Protein AF-A0A835QY78-F1 (afdb_monomer)

Structure (mmCIF, N/CA/C/O backbone):
data_AF-A0A835QY78-F1
#
_entry.id   AF-A0A835QY78-F1
#
loop_
_atom_site.group_PDB
_atom_site.id
_atom_site.type_symbol
_atom_site.label_atom_id
_atom_site.label_alt_id
_atom_site.label_comp_id
_atom_site.label_asym_id
_atom_site.label_entity_id
_atom_site.label_seq_id
_atom_site.pdbx_PDB_ins_code
_atom_site.Cartn_x
_atom_site.Cartn_y
_atom_si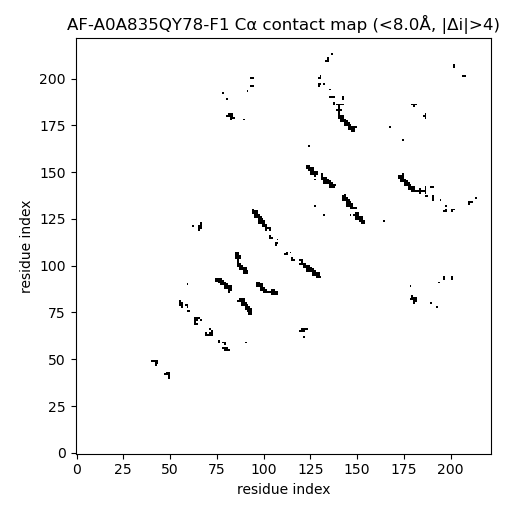te.Cartn_z
_atom_site.occupancy
_atom_site.B_iso_or_equiv
_atom_site.auth_seq_id
_atom_site.auth_comp_id
_atom_site.auth_asym_id
_atom_site.auth_atom_id
_atom_site.pdbx_PDB_model_num
ATOM 1 N N . MET A 1 1 ? 62.561 63.384 -61.183 1.00 40.06 1 MET A N 1
ATOM 2 C CA . MET A 1 1 ? 61.545 62.734 -62.039 1.00 40.06 1 MET A CA 1
ATOM 3 C C . MET A 1 1 ? 61.265 61.372 -61.419 1.00 40.06 1 MET A C 1
ATOM 5 O O . MET A 1 1 ? 62.195 60.592 -61.367 1.00 40.06 1 MET A O 1
ATOM 9 N N . GLY A 1 2 ? 60.134 61.009 -60.834 1.00 42.47 2 GLY A N 1
ATOM 10 C CA . GLY A 1 2 ? 58.847 61.635 -60.574 1.00 42.47 2 GLY A CA 1
ATOM 11 C C . GLY A 1 2 ? 58.080 60.682 -59.634 1.00 42.47 2 GLY A C 1
ATOM 12 O O . GLY A 1 2 ? 58.347 59.488 -59.599 1.00 42.47 2 GLY A O 1
ATOM 13 N N . THR A 1 3 ? 57.207 61.280 -58.835 1.00 53.25 3 THR A N 1
ATOM 14 C CA . THR A 1 3 ? 56.173 60.766 -57.917 1.00 53.25 3 THR A CA 1
ATOM 15 C C . THR A 1 3 ? 55.445 59.455 -58.259 1.00 53.25 3 THR A C 1
ATOM 17 O O . THR A 1 3 ? 55.288 59.144 -59.434 1.00 53.25 3 THR A O 1
ATOM 20 N N . ILE A 1 4 ? 54.836 58.870 -57.206 1.00 47.88 4 ILE A N 1
ATOM 21 C CA . ILE A 1 4 ? 53.619 58.011 -57.099 1.00 47.88 4 ILE A CA 1
ATOM 22 C C . ILE A 1 4 ? 53.965 56.743 -56.295 1.00 47.88 4 ILE A C 1
ATOM 24 O O . ILE A 1 4 ? 54.897 56.035 -56.637 1.00 47.88 4 ILE A O 1
ATOM 28 N N . GLY A 1 5 ? 53.306 56.368 -55.202 1.00 48.56 5 GLY A N 1
ATOM 29 C CA . GLY A 1 5 ? 52.061 56.832 -54.605 1.00 48.56 5 GLY A CA 1
ATOM 30 C C . GLY A 1 5 ? 51.301 55.618 -54.058 1.00 48.56 5 GLY A C 1
ATOM 31 O O . GLY A 1 5 ? 51.074 54.672 -54.794 1.00 48.56 5 GLY A O 1
ATOM 32 N N . LEU A 1 6 ? 50.899 55.717 -52.787 1.00 45.72 6 LEU A N 1
ATOM 33 C CA . LEU A 1 6 ? 49.706 55.119 -52.169 1.00 45.72 6 LEU A CA 1
ATOM 34 C C . LEU A 1 6 ? 49.541 53.578 -52.055 1.00 45.72 6 LEU A C 1
ATOM 36 O O . LEU A 1 6 ? 49.441 52.872 -53.043 1.00 45.72 6 LEU A O 1
ATOM 40 N N . VAL A 1 7 ? 49.312 53.151 -50.796 1.00 55.12 7 VAL A N 1
ATOM 41 C CA . VAL A 1 7 ? 48.097 52.441 -50.302 1.00 55.12 7 VAL A CA 1
ATOM 42 C C . VAL A 1 7 ? 47.835 51.042 -50.902 1.00 55.12 7 VAL A C 1
ATOM 44 O O . VAL A 1 7 ? 47.727 50.863 -52.099 1.00 55.12 7 VAL A O 1
ATOM 47 N N . ALA A 1 8 ? 47.682 49.970 -50.120 1.00 45.66 8 ALA A N 1
ATOM 48 C CA . ALA A 1 8 ? 46.686 49.852 -49.064 1.00 45.66 8 ALA A CA 1
ATOM 49 C C . ALA A 1 8 ? 46.981 48.698 -48.084 1.00 45.66 8 ALA A C 1
ATOM 51 O O . ALA A 1 8 ? 47.402 47.611 -48.469 1.00 45.66 8 ALA A O 1
ATOM 52 N N . ARG A 1 9 ? 46.623 48.908 -46.814 1.00 52.53 9 ARG A N 1
ATOM 53 C CA . ARG A 1 9 ? 46.029 47.860 -45.967 1.00 52.53 9 ARG A CA 1
ATOM 54 C C . ARG A 1 9 ? 44.635 47.536 -46.555 1.00 52.53 9 ARG A C 1
ATOM 56 O O . ARG A 1 9 ? 43.988 48.475 -47.013 1.00 52.53 9 ARG A O 1
ATOM 63 N N . PRO A 1 10 ? 44.128 46.288 -46.500 1.00 52.38 10 PRO A N 1
ATOM 64 C CA . PRO A 1 10 ? 43.696 45.801 -45.197 1.00 52.38 10 PRO A CA 1
ATOM 65 C C . PRO A 1 10 ? 43.924 44.317 -44.902 1.00 52.38 10 PRO A C 1
ATOM 67 O O . PRO A 1 10 ? 43.695 43.406 -45.691 1.00 52.38 10 PRO A O 1
ATOM 70 N N . VAL A 1 11 ? 44.270 44.122 -43.633 1.00 55.62 11 VAL A N 1
ATOM 71 C CA . VAL A 1 11 ? 43.977 42.954 -42.809 1.00 55.62 11 VAL A CA 1
ATOM 72 C C . VAL A 1 11 ? 42.457 42.734 -42.823 1.00 55.62 11 VAL A C 1
ATOM 74 O O . VAL A 1 11 ? 41.744 43.278 -41.989 1.00 55.62 11 VAL A O 1
ATOM 77 N N . ALA A 1 12 ? 41.949 41.999 -43.811 1.00 52.50 12 ALA A N 1
ATOM 78 C CA . ALA A 1 12 ? 40.527 41.640 -43.905 1.00 52.50 12 ALA A CA 1
ATOM 79 C C . ALA A 1 12 ? 40.286 40.124 -44.041 1.00 52.50 12 ALA A C 1
ATOM 81 O O . ALA A 1 12 ? 39.147 39.684 -44.072 1.00 52.50 12 ALA A O 1
ATOM 82 N N . SER A 1 13 ? 41.341 39.301 -44.055 1.00 53.25 13 SER A N 1
ATOM 83 C CA . SER A 1 13 ? 41.203 37.855 -44.304 1.00 53.25 13 SER A CA 1
ATOM 84 C C . SER A 1 13 ? 40.813 37.030 -43.059 1.00 53.25 13 SER A C 1
ATOM 86 O O . SER A 1 13 ? 40.174 35.988 -43.173 1.00 53.25 13 SER A O 1
ATOM 88 N N . LEU A 1 14 ? 41.112 37.501 -41.839 1.00 52.19 14 LEU A N 1
ATOM 89 C CA . LEU A 1 14 ? 40.813 36.741 -40.608 1.00 52.19 14 LEU A CA 1
ATOM 90 C C . LEU A 1 14 ? 39.395 36.961 -40.054 1.00 52.19 14 LEU A C 1
ATOM 92 O O . LEU A 1 14 ? 38.853 36.089 -39.375 1.00 52.19 14 LEU A O 1
ATOM 96 N N . LEU A 1 15 ? 38.776 38.105 -40.351 1.00 53.81 15 LEU A N 1
ATOM 97 C CA . LEU A 1 15 ? 37.436 38.437 -39.853 1.00 53.81 15 LEU A CA 1
ATOM 98 C C . LEU A 1 15 ? 36.338 37.787 -40.715 1.00 53.81 15 LEU A C 1
ATOM 100 O O . LEU A 1 15 ? 35.300 37.371 -40.210 1.00 53.81 15 LEU A O 1
ATOM 104 N N . GLU A 1 16 ? 36.601 37.597 -42.008 1.00 55.69 16 GLU A N 1
ATOM 105 C CA . 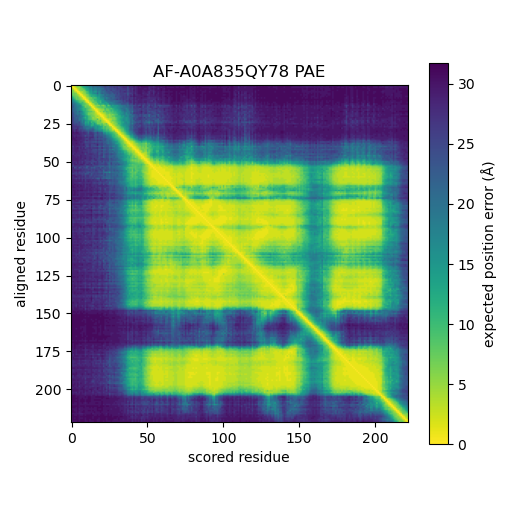GLU A 1 16 ? 35.673 36.918 -42.916 1.00 55.69 16 GLU A CA 1
ATOM 106 C C . GLU A 1 16 ? 35.711 35.385 -42.762 1.00 55.69 16 GLU A C 1
ATOM 108 O O . GLU A 1 16 ? 34.671 34.721 -42.818 1.00 55.69 16 GLU A O 1
ATOM 113 N N . GLY A 1 17 ? 36.890 34.811 -42.481 1.00 57.28 17 GLY A N 1
ATOM 114 C CA . GLY A 1 17 ? 37.036 33.380 -42.187 1.00 57.28 17 GLY A CA 1
ATOM 115 C C . GLY A 1 17 ? 36.332 32.955 -40.892 1.00 57.28 17 GLY A C 1
ATOM 116 O O . GLY A 1 17 ? 35.704 31.896 -40.841 1.00 57.28 17 GLY A O 1
ATOM 117 N N . THR A 1 18 ? 36.357 33.810 -39.866 1.00 57.25 18 THR A N 1
ATOM 118 C CA . THR A 1 18 ? 35.654 33.578 -38.593 1.00 57.25 18 THR A CA 1
ATOM 119 C C . THR A 1 18 ? 34.141 33.760 -38.725 1.00 57.25 18 THR A C 1
ATOM 121 O O . THR A 1 18 ? 33.389 32.967 -38.157 1.00 57.25 18 THR A O 1
ATOM 124 N N . ALA A 1 19 ? 33.675 34.706 -39.549 1.00 56.88 19 ALA A N 1
ATOM 125 C CA . ALA A 1 19 ? 32.254 34.860 -39.868 1.00 56.88 19 ALA A CA 1
ATOM 126 C C . ALA A 1 19 ? 31.680 33.637 -40.614 1.00 56.88 19 ALA A C 1
ATOM 128 O O . ALA A 1 19 ? 30.612 33.140 -40.254 1.00 56.88 19 ALA A O 1
ATOM 129 N N . LYS A 1 20 ? 32.402 33.083 -41.601 1.00 58.41 20 LYS A N 1
ATOM 130 C CA . LYS A 1 20 ? 31.974 31.864 -42.320 1.00 58.41 20 LYS A CA 1
ATOM 131 C C . LYS A 1 20 ? 31.968 30.614 -41.432 1.00 58.41 20 LYS A C 1
ATOM 133 O O . LYS A 1 20 ? 31.059 29.793 -41.554 1.00 58.41 20 LYS A O 1
ATOM 138 N N . ALA A 1 21 ? 32.919 30.486 -40.504 1.00 59.00 21 ALA A N 1
ATOM 139 C CA . ALA A 1 21 ? 32.927 29.402 -39.518 1.00 59.00 21 ALA A CA 1
ATOM 140 C C . ALA A 1 21 ? 31.761 29.516 -38.516 1.00 59.00 21 ALA A C 1
ATOM 142 O O . ALA A 1 21 ? 31.090 28.523 -38.231 1.00 59.00 21 ALA A O 1
ATOM 143 N N . ALA A 1 22 ? 31.459 30.730 -38.042 1.00 59.06 22 ALA A N 1
ATOM 144 C CA . ALA A 1 22 ? 30.332 30.981 -37.144 1.00 59.06 22 ALA A CA 1
ATOM 145 C C . ALA A 1 22 ? 28.972 30.685 -37.808 1.00 59.06 22 ALA A C 1
ATOM 147 O O . ALA A 1 22 ? 28.077 30.134 -37.165 1.00 59.06 22 ALA A O 1
ATOM 148 N N . GLN A 1 23 ? 28.821 30.983 -39.104 1.00 58.94 23 GLN A N 1
ATOM 149 C CA . GLN A 1 23 ? 27.602 30.666 -39.856 1.00 58.94 23 GLN A CA 1
ATOM 150 C C . GLN A 1 23 ? 27.429 29.153 -40.102 1.00 58.94 23 GLN A C 1
ATOM 152 O O . GLN A 1 23 ? 26.301 28.667 -40.092 1.00 58.94 23 GLN A O 1
ATOM 157 N N . SER A 1 24 ? 28.525 28.403 -40.285 1.00 57.09 24 SER A N 1
ATOM 158 C CA . SER A 1 24 ? 28.514 26.940 -40.487 1.00 57.09 24 SER A CA 1
ATOM 159 C C . SER A 1 24 ? 27.988 26.182 -39.261 1.00 57.09 24 SER A C 1
ATOM 161 O O . SER A 1 24 ? 27.128 25.310 -39.390 1.00 57.09 24 SER A O 1
ATOM 163 N N . ILE A 1 25 ? 28.401 26.595 -38.055 1.00 56.50 25 ILE A N 1
ATOM 164 C CA . ILE A 1 25 ? 27.887 26.049 -36.784 1.00 56.50 25 ILE A CA 1
ATOM 165 C C . ILE A 1 25 ? 26.373 26.280 -36.662 1.00 56.50 25 ILE A C 1
ATOM 167 O O . ILE A 1 25 ? 25.653 25.440 -36.129 1.00 56.50 25 ILE A O 1
ATOM 171 N N . ARG A 1 26 ? 25.877 27.407 -37.186 1.00 57.94 26 ARG A N 1
ATOM 172 C CA . ARG A 1 26 ? 24.466 27.802 -37.099 1.00 57.94 26 ARG A CA 1
ATOM 173 C C . ARG A 1 26 ? 23.562 27.137 -38.147 1.00 57.94 26 ARG A C 1
ATOM 175 O O . ARG A 1 26 ? 22.358 27.089 -37.925 1.00 57.94 26 ARG A O 1
ATOM 182 N N . ASN A 1 27 ? 24.127 26.634 -39.249 1.00 54.34 27 ASN A N 1
ATOM 183 C CA . ASN A 1 27 ? 23.397 26.011 -40.366 1.00 54.34 27 ASN A CA 1
ATOM 184 C C . ASN A 1 27 ? 23.576 24.484 -40.473 1.00 54.34 27 ASN A C 1
ATOM 186 O O . ASN A 1 27 ? 22.968 23.864 -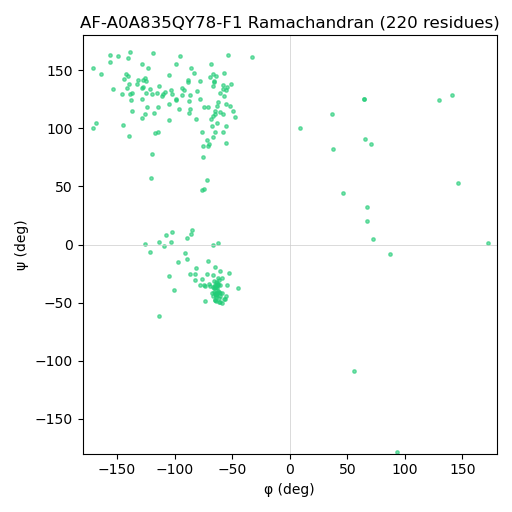41.345 1.00 54.34 27 ASN A O 1
ATOM 190 N N . SER A 1 28 ? 24.370 23.862 -39.596 1.00 54.31 28 SER A N 1
ATOM 191 C CA . SER A 1 28 ? 24.365 22.408 -39.421 1.00 54.31 28 SER A CA 1
ATOM 192 C C . SER A 1 28 ? 23.005 21.977 -38.869 1.00 54.31 28 SER A C 1
ATOM 194 O O . SER A 1 28 ? 22.627 22.311 -37.750 1.00 54.31 28 SER A O 1
ATOM 196 N N . SER A 1 29 ? 22.275 21.259 -39.710 1.00 57.41 29 SER A N 1
ATOM 197 C CA . SER A 1 29 ? 20.870 20.896 -39.598 1.00 57.41 29 SER A CA 1
ATOM 198 C C . SER A 1 29 ? 20.442 20.210 -38.288 1.00 57.41 29 SER A C 1
ATOM 200 O O . SER A 1 29 ? 21.267 19.647 -37.567 1.00 57.41 29 SER A O 1
ATOM 202 N N . PRO A 1 30 ? 19.123 20.183 -38.027 1.00 55.91 30 PRO A N 1
ATOM 203 C CA . PRO A 1 30 ? 18.546 20.151 -36.698 1.00 55.91 30 PRO A CA 1
ATOM 204 C C . PRO A 1 30 ? 17.754 18.862 -36.474 1.00 55.91 30 PRO A C 1
ATOM 206 O O . PRO A 1 30 ? 16.591 18.801 -36.832 1.00 55.91 30 PRO A O 1
ATOM 209 N N . HIS A 1 31 ? 18.332 17.837 -35.862 1.00 53.75 31 HIS A N 1
ATOM 210 C CA . HIS A 1 31 ? 17.566 16.716 -35.306 1.00 53.75 31 HIS A CA 1
ATOM 211 C C . HIS A 1 31 ? 18.496 15.892 -34.430 1.00 53.75 31 HIS A C 1
ATOM 213 O O . HIS A 1 31 ? 19.340 15.193 -34.969 1.00 53.75 31 HIS A O 1
ATOM 219 N N . LEU A 1 32 ? 18.353 16.017 -33.104 1.00 51.00 32 LEU A N 1
ATOM 220 C CA . LEU A 1 32 ? 18.623 14.971 -32.095 1.00 51.00 32 LEU A CA 1
ATOM 221 C C . LEU A 1 32 ? 18.548 15.484 -30.649 1.00 51.00 32 LEU A C 1
ATOM 223 O O . LEU A 1 32 ? 18.680 14.695 -29.726 1.00 51.00 32 LEU A O 1
ATOM 227 N N . SER A 1 33 ? 18.243 16.762 -30.411 1.00 49.75 33 SER A N 1
ATOM 228 C CA . SER A 1 33 ? 17.957 17.248 -29.058 1.00 49.75 33 SER A CA 1
ATOM 229 C C . SER A 1 33 ? 16.554 17.838 -28.946 1.00 49.75 33 SER A C 1
ATOM 231 O O . SER A 1 33 ? 16.371 18.951 -28.465 1.00 49.75 33 SER A O 1
ATOM 233 N N . SER A 1 34 ? 15.525 17.048 -29.269 1.00 49.19 34 SER A N 1
ATOM 234 C CA . SER A 1 34 ? 14.272 17.163 -28.505 1.00 49.19 34 SER A CA 1
ATOM 235 C C . SER A 1 34 ? 14.469 16.515 -27.126 1.00 49.19 34 SER A C 1
ATOM 237 O O . SER A 1 34 ? 13.637 15.745 -26.651 1.00 49.19 34 SER A O 1
ATOM 239 N N . HIS A 1 35 ? 15.564 16.849 -26.443 1.00 55.62 35 HIS A N 1
ATOM 240 C CA . HIS A 1 35 ? 15.544 16.861 -24.999 1.00 55.62 35 HIS A CA 1
ATOM 241 C C . HIS A 1 35 ? 14.676 18.068 -24.671 1.00 55.62 35 HIS A C 1
ATOM 243 O O . HIS A 1 35 ? 15.171 19.184 -24.528 1.00 55.62 35 HIS A O 1
ATOM 249 N N . ARG A 1 36 ? 13.349 17.865 -24.654 1.00 57.66 36 ARG A N 1
ATOM 250 C CA . ARG A 1 36 ? 12.468 18.751 -23.896 1.00 57.66 36 ARG A CA 1
ATOM 251 C C . ARG A 1 36 ? 13.159 18.856 -22.552 1.00 57.66 36 ARG A C 1
ATOM 253 O O . ARG A 1 36 ? 13.296 17.830 -21.888 1.00 57.66 36 ARG A O 1
ATOM 260 N N . GLY A 1 37 ? 13.714 20.028 -22.244 1.00 55.19 37 GLY A N 1
ATOM 261 C CA . GLY A 1 37 ? 14.349 20.249 -20.959 1.00 55.19 37 GLY A CA 1
ATOM 262 C C . GLY A 1 37 ? 13.349 19.765 -19.930 1.00 55.19 37 GLY A C 1
ATOM 263 O O . GLY A 1 37 ? 12.218 20.256 -19.904 1.00 55.19 37 GLY A O 1
ATOM 264 N N . VAL A 1 38 ? 13.706 18.710 -19.200 1.00 59.09 38 VAL A N 1
ATOM 265 C CA . VAL A 1 38 ? 12.869 18.206 -18.122 1.00 59.09 38 VAL A CA 1
ATOM 266 C C . VAL A 1 38 ? 12.915 19.323 -17.099 1.00 59.09 38 VAL A C 1
ATOM 268 O O . VAL A 1 38 ? 13.874 19.453 -16.343 1.00 59.09 38 VAL A O 1
ATOM 271 N N . HIS A 1 39 ? 11.943 20.230 -17.181 1.00 60.16 39 HIS A N 1
ATOM 272 C CA . HIS A 1 39 ? 11.779 21.263 -16.186 1.00 60.16 39 HIS A CA 1
ATOM 273 C C . HIS A 1 39 ? 11.467 20.520 -14.903 1.00 60.16 39 HIS A C 1
ATOM 275 O O . HIS A 1 39 ? 10.368 19.992 -14.735 1.00 60.16 39 HIS A O 1
ATOM 281 N N . LEU A 1 40 ? 12.467 20.442 -14.027 1.00 62.19 40 LEU A N 1
ATOM 282 C CA . LEU A 1 40 ? 12.241 19.976 -12.678 1.00 62.19 40 LEU A CA 1
ATOM 283 C C . LEU A 1 40 ? 11.126 20.851 -12.094 1.00 62.19 40 LEU A C 1
ATOM 285 O O . LEU A 1 40 ? 11.134 22.073 -12.321 1.00 62.19 40 LEU A O 1
ATOM 289 N N . PRO A 1 41 ? 10.140 20.250 -11.408 1.00 61.22 41 PRO A N 1
ATOM 290 C CA . PRO A 1 41 ? 9.119 21.030 -10.731 1.00 61.22 41 PRO A CA 1
ATOM 291 C C . PRO A 1 41 ? 9.826 22.075 -9.863 1.00 61.22 41 PRO A C 1
ATOM 293 O O . PRO A 1 41 ? 10.879 21.800 -9.296 1.00 61.22 41 PRO A O 1
ATOM 296 N N . ARG A 1 42 ? 9.320 23.310 -9.841 1.00 66.00 42 ARG A N 1
ATOM 297 C CA . ARG A 1 42 ? 9.843 24.359 -8.956 1.00 66.00 42 ARG A CA 1
ATOM 298 C C . ARG A 1 42 ? 9.103 24.267 -7.621 1.00 66.00 42 ARG A C 1
ATOM 300 O O . ARG A 1 42 ? 7.898 24.016 -7.657 1.00 66.00 42 ARG A O 1
ATOM 307 N N . PRO A 1 43 ? 9.769 24.467 -6.467 1.00 66.19 43 PRO A N 1
ATOM 308 C CA . PRO A 1 43 ? 9.073 24.484 -5.185 1.00 66.19 43 PRO A CA 1
ATOM 309 C C . PRO A 1 43 ? 7.983 25.556 -5.216 1.00 66.19 43 PRO A C 1
ATOM 311 O O . PRO A 1 43 ? 8.258 26.697 -5.591 1.00 66.19 43 PRO A O 1
ATOM 314 N N . LEU A 1 44 ? 6.749 25.182 -4.869 1.00 63.31 44 LEU A N 1
ATOM 315 C CA . LEU A 1 44 ? 5.601 26.096 -4.901 1.00 63.31 44 LEU A CA 1
ATOM 316 C C . LEU A 1 44 ? 5.670 27.142 -3.776 1.00 63.31 44 LEU A C 1
ATOM 318 O O . LEU A 1 44 ? 5.133 28.235 -3.929 1.00 63.31 44 LEU A O 1
ATOM 322 N N . ALA A 1 45 ? 6.362 26.835 -2.673 1.00 69.12 45 ALA A N 1
ATOM 323 C CA . ALA A 1 45 ? 6.626 27.752 -1.568 1.00 69.12 45 ALA A CA 1
ATOM 324 C C . ALA A 1 45 ? 7.881 27.326 -0.786 1.00 69.12 45 ALA A C 1
ATOM 326 O O . ALA A 1 45 ? 8.320 26.182 -0.869 1.00 69.12 45 ALA A O 1
ATOM 327 N N . ARG A 1 46 ? 8.444 28.239 0.017 1.00 65.69 46 ARG A N 1
ATOM 328 C CA . ARG A 1 46 ? 9.602 27.956 0.891 1.00 65.69 46 ARG A CA 1
ATOM 329 C C . ARG A 1 46 ? 9.269 26.965 2.017 1.00 65.69 46 ARG A C 1
ATOM 331 O O . ARG A 1 46 ? 10.158 26.275 2.496 1.00 65.69 46 ARG A O 1
ATOM 338 N N . GLU A 1 47 ? 7.999 26.908 2.407 1.00 73.62 47 GLU A N 1
ATOM 339 C CA . GLU A 1 47 ? 7.467 26.043 3.471 1.00 73.62 47 GLU A CA 1
ATOM 340 C C . GLU A 1 47 ? 7.017 24.664 2.957 1.00 73.62 47 GLU A C 1
ATOM 342 O O . GLU A 1 47 ? 6.806 23.749 3.744 1.00 73.62 47 GLU A O 1
ATOM 347 N N . LEU A 1 48 ? 6.917 24.496 1.633 1.00 61.09 48 LEU A N 1
ATOM 348 C CA . LEU A 1 48 ? 6.603 23.236 0.957 1.00 61.09 48 LEU A CA 1
ATOM 349 C C . LEU A 1 48 ? 7.774 22.883 0.034 1.00 61.09 48 LEU A C 1
ATOM 351 O O . LEU A 1 48 ? 7.701 23.136 -1.178 1.00 61.09 48 LEU A O 1
ATOM 355 N N . PRO A 1 49 ? 8.888 22.360 0.589 1.00 67.25 49 PRO A N 1
ATOM 356 C CA . PRO A 1 49 ? 9.975 21.871 -0.242 1.00 67.25 49 PRO A CA 1
ATOM 357 C C . PRO A 1 49 ? 9.430 20.801 -1.188 1.00 67.25 49 PRO A C 1
ATOM 359 O O . PRO A 1 49 ? 8.506 20.063 -0.848 1.00 67.25 49 PRO A O 1
ATOM 362 N N . LEU A 1 50 ? 9.997 20.717 -2.391 1.00 66.75 50 LEU A N 1
ATOM 363 C CA . LEU A 1 50 ? 9.678 19.612 -3.288 1.00 66.75 50 LEU A CA 1
ATOM 364 C C . LEU A 1 50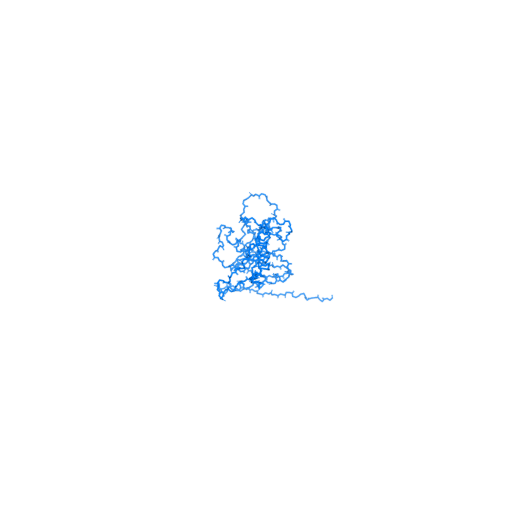 ? 10.076 18.316 -2.592 1.00 66.75 50 LEU A C 1
ATOM 366 O O . LEU A 1 50 ? 11.264 18.088 -2.357 1.00 66.75 50 LEU A O 1
ATOM 370 N N . SER A 1 51 ? 9.096 17.479 -2.263 1.00 65.81 51 SER A N 1
ATOM 371 C CA . SER A 1 51 ? 9.387 16.097 -1.924 1.00 65.81 51 SER A CA 1
ATOM 372 C C . SER A 1 51 ? 9.977 15.409 -3.161 1.00 65.81 51 SER A C 1
ATOM 374 O O . SER A 1 51 ? 9.605 15.744 -4.296 1.00 65.81 51 SER A O 1
ATOM 376 N N . PRO A 1 52 ? 10.927 14.476 -2.987 1.00 72.88 52 PRO A N 1
ATOM 377 C CA . PRO A 1 52 ? 11.348 13.633 -4.093 1.00 72.88 52 PRO A CA 1
ATOM 378 C C . PRO A 1 52 ? 10.112 12.933 -4.662 1.00 72.88 52 PRO A C 1
ATOM 380 O O . PRO A 1 52 ? 9.276 12.419 -3.922 1.00 72.88 52 PRO A O 1
ATOM 383 N N . TYR A 1 53 ? 9.974 12.960 -5.985 1.00 77.19 53 TYR A N 1
ATOM 384 C CA . TYR A 1 53 ? 8.847 12.324 -6.650 1.00 77.19 53 TYR A CA 1
ATOM 385 C C . TYR A 1 53 ? 8.909 10.808 -6.431 1.00 77.19 53 TYR A C 1
ATOM 387 O O . TYR A 1 53 ? 9.828 10.151 -6.921 1.00 77.19 53 TYR A O 1
ATOM 395 N N . SER A 1 54 ? 7.921 10.264 -5.723 1.00 85.75 54 SER A N 1
ATOM 396 C CA . SER A 1 54 ? 7.684 8.826 -5.635 1.00 85.75 54 SER A CA 1
ATOM 397 C C . SER A 1 54 ? 6.577 8.441 -6.611 1.00 85.75 54 SER A C 1
ATOM 399 O O . SER A 1 54 ? 5.468 8.981 -6.572 1.00 85.75 54 SER A O 1
ATOM 401 N N . TRP A 1 55 ? 6.873 7.500 -7.506 1.00 87.50 55 TRP A N 1
ATOM 402 C CA . TRP A 1 55 ? 5.869 6.965 -8.424 1.00 87.50 55 TRP A CA 1
ATOM 403 C C . TRP A 1 55 ? 4.780 6.194 -7.665 1.00 87.50 55 TRP A C 1
ATOM 405 O O . TRP A 1 55 ? 3.626 6.223 -8.085 1.00 87.50 55 TRP A O 1
ATOM 415 N N . GLU A 1 56 ? 5.117 5.564 -6.534 1.00 92.12 56 GLU A N 1
ATOM 416 C CA . GLU A 1 56 ? 4.148 4.879 -5.671 1.00 92.12 56 GLU A CA 1
ATOM 417 C C . GLU A 1 56 ? 3.142 5.883 -5.101 1.00 92.12 56 GLU A C 1
ATOM 419 O O . GLU A 1 56 ? 1.938 5.639 -5.147 1.00 92.12 56 GLU A O 1
ATOM 424 N N . ASP A 1 57 ? 3.614 7.058 -4.674 1.00 89.88 57 ASP A N 1
ATOM 425 C CA . ASP A 1 57 ? 2.734 8.116 -4.171 1.00 89.88 57 ASP A CA 1
ATOM 426 C C . ASP A 1 57 ? 1.805 8.655 -5.250 1.00 89.88 57 ASP A C 1
ATOM 428 O O . ASP A 1 57 ? 0.605 8.836 -5.024 1.00 89.88 57 ASP A O 1
ATOM 432 N N . ALA A 1 58 ? 2.333 8.856 -6.457 1.00 89.44 58 ALA A N 1
ATOM 433 C CA . ALA A 1 58 ? 1.512 9.243 -7.593 1.00 89.44 58 ALA A CA 1
ATOM 434 C C . ALA A 1 58 ? 0.424 8.193 -7.877 1.00 89.44 58 ALA A C 1
ATOM 436 O O . ALA A 1 58 ? -0.731 8.556 -8.110 1.00 89.44 58 ALA A O 1
ATOM 437 N N . LEU A 1 59 ? 0.755 6.901 -7.803 1.00 91.62 59 LEU A N 1
ATOM 438 C CA . LEU A 1 59 ? -0.219 5.827 -7.978 1.00 91.62 59 LEU A CA 1
ATOM 439 C C . LEU A 1 59 ? -1.282 5.819 -6.883 1.00 91.62 59 LEU A C 1
ATOM 441 O O . LEU A 1 59 ? -2.468 5.778 -7.214 1.00 91.62 59 LEU A O 1
ATOM 445 N N . GLY A 1 60 ? -0.889 5.921 -5.614 1.00 91.88 60 GLY A N 1
ATOM 446 C CA . GLY A 1 60 ? -1.819 5.989 -4.487 1.00 91.88 60 GLY A CA 1
ATOM 447 C C . GLY A 1 60 ? -2.823 7.131 -4.637 1.00 91.88 60 GLY A C 1
ATOM 448 O O . GLY A 1 60 ? -4.031 6.931 -4.492 1.00 91.88 60 GLY A O 1
ATOM 449 N N . LEU A 1 61 ? -2.351 8.312 -5.039 1.00 90.44 61 LEU A N 1
ATOM 450 C CA . LEU A 1 61 ? -3.214 9.460 -5.324 1.00 90.44 61 LEU A CA 1
ATOM 451 C C . LEU A 1 61 ? -4.156 9.198 -6.507 1.00 90.44 61 LEU A C 1
ATOM 453 O O . LEU A 1 61 ? -5.351 9.482 -6.412 1.00 90.44 61 LEU A O 1
ATOM 457 N N . THR A 1 62 ? -3.664 8.626 -7.612 1.00 90.31 62 THR A N 1
ATOM 458 C CA . THR A 1 62 ? -4.532 8.294 -8.759 1.00 90.31 62 THR A CA 1
ATOM 459 C C . THR A 1 62 ? -5.595 7.258 -8.402 1.00 90.31 62 THR A C 1
ATOM 461 O O . THR A 1 62 ? -6.739 7.396 -8.836 1.00 90.31 62 THR A O 1
ATOM 464 N N . MET A 1 63 ? -5.250 6.272 -7.569 1.00 91.38 63 MET A N 1
ATOM 465 C CA . MET A 1 63 ? -6.189 5.285 -7.052 1.00 91.38 63 MET A CA 1
ATOM 466 C C . MET A 1 63 ? -7.300 5.966 -6.254 1.00 91.38 63 MET A C 1
ATOM 468 O O . MET A 1 63 ? -8.469 5.741 -6.552 1.00 91.38 63 MET A O 1
ATOM 472 N N . LEU A 1 64 ? -6.975 6.862 -5.318 1.00 90.19 64 LEU A N 1
ATOM 473 C CA . LEU A 1 64 ? -7.986 7.564 -4.515 1.00 90.19 64 LEU A CA 1
ATOM 474 C C . LEU A 1 64 ? -8.899 8.473 -5.356 1.00 90.19 64 LEU A C 1
ATOM 476 O O . LEU A 1 64 ? -10.079 8.630 -5.039 1.00 90.19 64 LEU A O 1
ATOM 480 N N . LEU A 1 65 ? -8.371 9.049 -6.440 1.00 88.38 65 LEU A N 1
ATOM 481 C CA . LEU A 1 65 ? -9.131 9.896 -7.362 1.00 88.38 65 LEU A CA 1
ATOM 482 C C . LEU A 1 65 ? -10.085 9.106 -8.268 1.00 88.38 65 LEU A C 1
ATOM 484 O O . LEU A 1 65 ? -11.148 9.620 -8.617 1.00 88.38 65 LEU A O 1
ATOM 488 N N . GLN A 1 66 ? -9.700 7.899 -8.687 1.00 86.94 66 GLN A N 1
ATOM 489 C CA . GLN A 1 66 ? -10.411 7.131 -9.717 1.00 86.94 66 GLN A CA 1
ATOM 490 C C . GLN A 1 66 ? -11.231 5.961 -9.158 1.00 86.94 66 GLN A C 1
ATOM 492 O O . GLN A 1 66 ? -12.217 5.557 -9.777 1.00 86.94 66 GLN A O 1
ATOM 497 N N . ALA A 1 67 ? -10.848 5.399 -8.010 1.00 83.88 67 ALA A N 1
ATOM 498 C CA . ALA A 1 67 ? -11.505 4.228 -7.445 1.00 83.88 67 ALA A CA 1
ATOM 499 C C . ALA A 1 67 ? -12.922 4.541 -6.937 1.00 83.88 67 ALA A C 1
ATOM 501 O O . ALA A 1 67 ? -13.191 5.618 -6.400 1.00 83.88 67 ALA A O 1
ATOM 502 N N . ASP A 1 68 ? -13.820 3.564 -7.111 1.00 78.88 68 ASP A N 1
ATOM 503 C CA . ASP A 1 68 ? -15.208 3.563 -6.620 1.00 78.88 68 ASP A CA 1
ATOM 504 C C . ASP A 1 68 ? -15.967 4.883 -6.876 1.00 78.88 68 ASP A C 1
ATOM 506 O O . ASP A 1 68 ? -16.604 5.451 -5.992 1.00 78.88 68 ASP A O 1
ATOM 510 N N . GLY A 1 69 ? -15.838 5.432 -8.091 1.00 76.44 69 GLY A N 1
ATOM 511 C CA . GLY A 1 69 ? -16.548 6.652 -8.488 1.00 76.44 69 GLY A CA 1
ATOM 512 C C . GLY A 1 69 ? -16.104 7.913 -7.739 1.00 76.44 69 GLY A C 1
ATOM 513 O O . GLY A 1 69 ? -16.928 8.793 -7.504 1.00 76.44 69 GLY A O 1
ATOM 514 N N . ALA A 1 70 ? -14.823 8.000 -7.364 1.00 76.19 70 ALA A N 1
ATOM 515 C CA . ALA A 1 70 ? -14.233 9.109 -6.608 1.00 76.19 70 ALA A CA 1
ATOM 516 C C . ALA A 1 70 ? -14.746 9.251 -5.161 1.00 76.19 70 ALA A C 1
ATOM 518 O O . ALA A 1 70 ? -14.549 10.294 -4.536 1.00 76.19 70 ALA A O 1
ATOM 519 N N . LYS A 1 71 ? -15.318 8.182 -4.584 1.00 81.06 71 LYS A N 1
ATOM 520 C CA . LYS A 1 71 ? -15.728 8.113 -3.166 1.00 81.06 71 LYS A CA 1
ATOM 521 C C . LYS A 1 71 ? -14.605 8.497 -2.190 1.00 81.06 71 LYS A C 1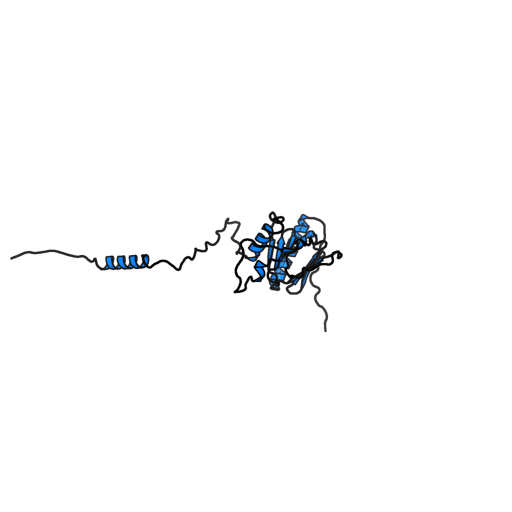
ATOM 523 O O . LYS A 1 71 ? -14.874 8.918 -1.066 1.00 81.06 71 LYS A O 1
ATOM 528 N N . TYR A 1 72 ? -13.345 8.355 -2.604 1.00 79.94 72 TYR A N 1
ATOM 529 C CA . TYR A 1 72 ? -12.176 8.540 -1.746 1.00 79.94 72 TYR A CA 1
ATOM 530 C C . TYR A 1 72 ? -11.364 9.817 -2.017 1.00 79.94 72 TYR A C 1
ATOM 532 O O . TYR A 1 72 ? -10.314 9.982 -1.398 1.00 79.94 72 TYR A O 1
ATOM 540 N N . LYS A 1 73 ? -11.856 10.725 -2.871 1.00 79.06 73 LYS A N 1
ATOM 541 C CA . LYS A 1 73 ? -11.125 11.905 -3.365 1.00 79.06 73 LYS A CA 1
ATOM 542 C C . LYS A 1 73 ? -10.779 12.961 -2.305 1.00 79.06 73 LYS A C 1
ATOM 544 O O . LYS A 1 73 ? -9.712 13.557 -2.385 1.00 79.06 73 LYS A O 1
ATOM 549 N N . ASP A 1 74 ? -11.659 13.207 -1.339 1.00 76.69 74 ASP A N 1
ATOM 550 C CA . ASP A 1 74 ? -11.569 14.403 -0.480 1.00 76.69 74 ASP A CA 1
ATOM 551 C C . ASP A 1 74 ? -10.653 14.253 0.742 1.00 76.69 74 ASP A C 1
ATOM 553 O O . ASP A 1 74 ? -10.683 15.088 1.643 1.00 76.69 74 ASP A O 1
ATOM 557 N N . VAL A 1 75 ? -9.880 13.169 0.842 1.00 72.06 75 VAL A N 1
ATOM 558 C CA . VAL A 1 75 ? -9.268 12.797 2.123 1.00 72.06 75 VAL A CA 1
ATOM 559 C C . VAL A 1 75 ? -7.771 12.563 2.028 1.00 72.06 75 VAL A C 1
ATOM 561 O O . VAL A 1 75 ? -7.229 12.237 0.976 1.00 72.06 75 VAL A O 1
ATOM 564 N N . ILE A 1 76 ? -7.121 12.742 3.175 1.00 84.44 76 ILE A N 1
ATOM 565 C CA . ILE A 1 76 ? -5.679 12.794 3.357 1.00 84.44 76 ILE A CA 1
ATOM 566 C C . ILE A 1 76 ? -5.048 11.431 3.068 1.00 84.44 76 ILE A C 1
ATOM 568 O O . ILE A 1 76 ? -5.225 10.455 3.804 1.00 84.44 76 ILE A O 1
ATOM 572 N N . TYR A 1 77 ? -4.304 11.395 1.969 1.00 90.06 77 TYR A N 1
ATOM 573 C CA . TYR A 1 77 ? -3.391 10.321 1.606 1.00 90.06 77 TYR A CA 1
ATOM 574 C C . TYR A 1 77 ? -2.224 10.241 2.602 1.00 90.06 77 TYR A C 1
ATOM 576 O O . TYR A 1 77 ? -1.714 11.280 3.019 1.00 90.06 77 TYR A O 1
ATOM 584 N N . VAL A 1 78 ? -1.807 9.023 2.970 1.00 92.38 78 VAL A N 1
ATOM 585 C CA . VAL A 1 78 ? -0.672 8.799 3.882 1.00 92.38 78 VAL A CA 1
ATOM 586 C C . VAL A 1 78 ? 0.486 8.129 3.148 1.00 92.38 78 VAL A C 1
ATOM 588 O O . VAL A 1 78 ? 1.558 8.718 3.060 1.00 92.38 78 VAL A O 1
ATOM 591 N N . ILE A 1 79 ? 0.286 6.918 2.618 1.00 93.75 79 ILE A N 1
ATOM 592 C CA . ILE A 1 79 ? 1.335 6.174 1.904 1.00 93.75 79 ILE A CA 1
ATOM 593 C C . ILE A 1 79 ? 0.737 5.153 0.929 1.00 93.75 79 ILE A C 1
ATOM 595 O O . ILE A 1 79 ? -0.392 4.684 1.096 1.00 93.75 79 ILE A O 1
ATOM 599 N N . CYS A 1 80 ? 1.521 4.785 -0.076 1.00 95.06 80 CYS A N 1
ATOM 600 C CA . CYS A 1 80 ? 1.262 3.739 -1.042 1.00 95.06 80 CYS A CA 1
ATOM 601 C C . CYS A 1 80 ? 2.555 2.963 -1.223 1.00 95.06 80 CYS A C 1
ATOM 603 O O . CYS A 1 80 ? 3.604 3.563 -1.453 1.00 95.06 80 CYS A O 1
ATOM 605 N N . LYS A 1 81 ? 2.472 1.639 -1.129 1.00 95.81 81 LYS A N 1
ATOM 606 C CA . LYS A 1 81 ? 3.604 0.745 -1.359 1.00 95.81 81 LYS A CA 1
ATOM 607 C C . LYS A 1 81 ? 3.217 -0.391 -2.276 1.00 95.81 81 LYS A C 1
ATOM 609 O O . LYS A 1 81 ? 2.120 -0.944 -2.168 1.00 95.81 81 LYS A O 1
ATOM 614 N N . SER A 1 82 ? 4.117 -0.713 -3.194 1.00 95.12 82 SER A N 1
ATOM 615 C CA . SER A 1 82 ? 4.010 -1.923 -3.998 1.00 95.12 82 SER A CA 1
ATOM 616 C C . SER A 1 82 ? 4.152 -3.164 -3.116 1.00 95.12 82 SER A C 1
ATOM 618 O O . SER A 1 82 ? 4.920 -3.187 -2.159 1.00 95.12 82 SER A O 1
ATOM 620 N N . LEU A 1 83 ? 3.356 -4.189 -3.409 1.00 95.56 83 LEU A N 1
ATOM 621 C CA . LEU A 1 83 ? 3.473 -5.499 -2.770 1.00 95.56 83 LEU A CA 1
ATOM 622 C C . LEU A 1 83 ? 4.322 -6.420 -3.652 1.00 95.56 83 LEU A C 1
ATOM 624 O O . LEU A 1 83 ? 4.449 -6.186 -4.856 1.00 95.56 83 LEU A O 1
ATOM 628 N N . LYS A 1 84 ? 4.847 -7.517 -3.093 1.00 94.38 84 LYS A N 1
ATOM 629 C CA . LYS A 1 84 ? 5.566 -8.539 -3.883 1.00 94.38 84 LYS A CA 1
ATOM 630 C C . LYS A 1 84 ? 4.734 -9.071 -5.042 1.00 94.38 84 LYS A C 1
ATOM 632 O O . LYS A 1 84 ? 5.258 -9.406 -6.103 1.00 94.38 84 LYS A O 1
ATOM 637 N N . GLN A 1 85 ? 3.425 -9.180 -4.829 1.00 92.94 85 GLN A N 1
ATOM 638 C CA . GLN A 1 85 ? 2.515 -9.568 -5.887 1.00 92.94 85 GLN A CA 1
ATOM 639 C C . GLN A 1 85 ? 2.378 -8.426 -6.898 1.00 92.94 85 GLN A C 1
ATOM 641 O O . GLN A 1 85 ? 1.875 -7.347 -6.590 1.00 92.94 85 GLN A O 1
ATOM 646 N N . THR A 1 86 ? 2.774 -8.699 -8.137 1.00 92.12 86 THR A N 1
ATOM 647 C CA . THR A 1 86 ? 2.780 -7.707 -9.211 1.00 92.12 86 THR A CA 1
ATOM 648 C C . THR A 1 86 ? 1.401 -7.094 -9.461 1.00 92.12 86 THR A C 1
ATOM 650 O O . THR A 1 86 ? 0.368 -7.771 -9.473 1.00 92.12 86 THR A O 1
ATOM 653 N N . GLY A 1 87 ? 1.387 -5.775 -9.663 1.00 92.19 87 GLY A N 1
ATOM 654 C CA . GLY A 1 87 ? 0.163 -4.997 -9.847 1.00 92.19 87 GLY A CA 1
ATOM 655 C C . GLY A 1 87 ? -0.669 -4.805 -8.576 1.00 92.19 87 GLY A C 1
ATOM 656 O O . GLY A 1 87 ? -1.761 -4.243 -8.681 1.00 92.19 87 GLY A O 1
ATOM 657 N N . LYS A 1 88 ? -0.193 -5.248 -7.402 1.00 95.38 88 LYS A N 1
ATOM 658 C CA . LYS A 1 88 ? -0.839 -4.987 -6.113 1.00 95.38 88 LYS A CA 1
ATOM 659 C C . LYS A 1 88 ? -0.114 -3.939 -5.294 1.00 95.38 88 LYS A C 1
ATOM 661 O O . LYS A 1 88 ? 1.112 -3.854 -5.299 1.00 95.38 88 LYS A O 1
ATOM 666 N N . PHE A 1 89 ? -0.910 -3.181 -4.554 1.00 95.69 89 PHE A N 1
ATOM 667 C CA . PHE A 1 89 ? -0.440 -2.095 -3.714 1.00 95.69 89 PHE A CA 1
ATOM 668 C C . PHE A 1 89 ? -1.221 -2.073 -2.406 1.00 95.69 89 PHE A C 1
ATOM 670 O O . PHE A 1 89 ? -2.424 -2.352 -2.388 1.00 95.69 89 PHE A O 1
ATOM 677 N N . ILE A 1 90 ? -0.542 -1.702 -1.328 1.00 95.81 90 ILE A N 1
ATOM 678 C CA . ILE A 1 90 ? -1.192 -1.221 -0.114 1.00 95.81 90 ILE A CA 1
ATOM 679 C C . ILE A 1 90 ? -1.305 0.297 -0.212 1.00 95.81 90 ILE A C 1
ATOM 681 O O . ILE A 1 90 ? -0.339 0.972 -0.559 1.00 95.81 90 ILE A O 1
ATOM 685 N N . VAL A 1 91 ? -2.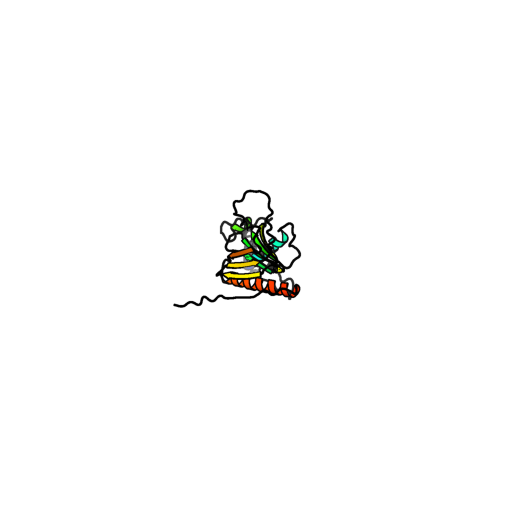481 0.831 0.096 1.00 95.25 91 VAL A N 1
ATOM 686 C CA . VAL A 1 91 ? -2.725 2.270 0.196 1.00 95.25 91 VAL A CA 1
ATOM 687 C C . VAL A 1 91 ? -3.278 2.558 1.581 1.00 95.25 91 VAL A C 1
ATOM 689 O O . VAL A 1 91 ? -4.352 2.074 1.940 1.00 95.25 91 VAL A O 1
ATOM 692 N N . ILE A 1 92 ? -2.552 3.357 2.355 1.00 93.94 92 ILE A N 1
ATOM 693 C CA . ILE A 1 92 ? -2.996 3.846 3.657 1.00 93.94 92 ILE A CA 1
ATOM 694 C C . ILE A 1 92 ? -3.457 5.289 3.486 1.00 93.94 92 ILE A C 1
ATOM 696 O O . ILE A 1 92 ? -2.774 6.150 2.922 1.00 93.94 92 ILE A O 1
ATOM 700 N N . ARG A 1 93 ? -4.652 5.542 3.998 1.00 89.69 93 ARG A N 1
ATOM 701 C CA . ARG A 1 93 ? -5.285 6.849 4.128 1.00 89.69 93 ARG A CA 1
ATOM 702 C C . ARG A 1 93 ? -5.533 7.106 5.609 1.00 89.69 93 ARG A C 1
ATOM 704 O O . ARG A 1 93 ? -5.586 6.168 6.395 1.00 89.69 93 ARG A O 1
ATOM 711 N N . GLU A 1 94 ? -5.817 8.352 5.965 1.00 86.12 94 GLU A N 1
ATOM 712 C CA . GLU A 1 94 ? -6.086 8.771 7.350 1.00 86.12 94 GLU A CA 1
ATOM 713 C C . GLU A 1 94 ? -7.040 7.852 8.138 1.00 86.12 94 GLU A C 1
ATOM 715 O O . GLU A 1 94 ? -6.827 7.641 9.320 1.00 86.12 94 GLU A O 1
ATOM 720 N N . LYS A 1 95 ? -8.076 7.290 7.498 1.00 87.38 95 LYS A N 1
ATOM 721 C CA . LYS A 1 95 ? -9.104 6.472 8.176 1.00 87.38 95 LYS A CA 1
ATOM 722 C C . LYS A 1 95 ? -9.243 5.050 7.645 1.00 87.38 95 LYS A C 1
ATOM 724 O O . LYS A 1 95 ? -10.041 4.281 8.172 1.00 87.38 95 LYS A O 1
ATOM 729 N N . HIS A 1 96 ? -8.544 4.715 6.563 1.00 89.56 96 HIS A N 1
ATOM 730 C CA . HIS A 1 96 ? -8.725 3.440 5.874 1.00 89.56 96 HIS A CA 1
ATOM 731 C C . HIS A 1 96 ? -7.392 2.899 5.380 1.00 89.56 96 HIS A C 1
ATOM 733 O O . HIS A 1 96 ? -6.540 3.658 4.926 1.00 89.56 96 HIS A O 1
ATOM 739 N N . VAL A 1 97 ? -7.270 1.580 5.380 1.00 92.25 97 VAL A N 1
ATOM 740 C CA . VAL A 1 97 ? -6.235 0.851 4.656 1.00 92.25 97 VAL A CA 1
ATOM 741 C C . VAL A 1 97 ? -6.894 0.040 3.548 1.00 92.25 97 VAL A C 1
ATOM 743 O O . VAL A 1 97 ? -7.945 -0.574 3.751 1.00 92.25 97 VAL A O 1
ATOM 746 N N . PHE A 1 98 ? -6.291 0.061 2.366 1.00 92.06 98 PHE A N 1
ATOM 747 C CA . PHE A 1 98 ? -6.758 -0.665 1.196 1.00 92.06 98 PHE A CA 1
ATOM 748 C C . PHE A 1 98 ? -5.653 -1.556 0.648 1.00 92.06 98 PHE A C 1
ATOM 750 O O . PHE A 1 98 ? -4.503 -1.134 0.549 1.00 92.06 98 PHE A O 1
ATOM 757 N N . VAL A 1 99 ? -6.035 -2.750 0.206 1.00 93.31 99 VAL A N 1
ATOM 758 C CA . VAL A 1 99 ? -5.251 -3.538 -0.743 1.00 93.31 99 VAL A CA 1
ATOM 759 C C . VAL A 1 99 ? -5.931 -3.434 -2.090 1.00 93.31 99 VAL A C 1
ATOM 761 O O . VAL A 1 99 ? -7.111 -3.765 -2.249 1.00 93.31 99 VAL A O 1
ATOM 764 N N . VAL A 1 100 ? -5.181 -2.924 -3.055 1.00 93.69 100 VAL A N 1
ATOM 765 C CA . VAL A 1 100 ? -5.683 -2.596 -4.382 1.00 93.69 100 VAL A CA 1
ATOM 766 C C . VAL A 1 100 ? -4.894 -3.341 -5.438 1.00 93.69 100 VAL A C 1
ATOM 768 O O . VAL A 1 100 ? -3.714 -3.640 -5.269 1.00 93.69 100 VAL A O 1
ATOM 771 N N . TYR A 1 101 ? -5.559 -3.610 -6.549 1.00 93.69 101 TYR A N 1
ATOM 772 C CA . TYR A 1 101 ? -4.984 -4.248 -7.714 1.00 93.69 101 TYR A CA 1
ATOM 773 C C . TYR A 1 101 ? -5.254 -3.416 -8.966 1.00 93.69 101 TYR A C 1
ATOM 775 O O . TYR A 1 101 ? -6.346 -2.872 -9.155 1.00 93.69 101 TYR A O 1
ATOM 783 N N . CYS A 1 102 ? -4.260 -3.353 -9.845 1.00 92.19 102 CYS A N 1
ATOM 784 C CA . CYS A 1 102 ? -4.368 -2.756 -11.165 1.00 92.19 102 CYS A CA 1
ATOM 785 C C . CYS A 1 102 ? -3.666 -3.653 -12.187 1.00 92.19 102 CYS A C 1
ATOM 787 O O . CYS A 1 102 ? -2.444 -3.818 -12.171 1.00 92.19 102 CYS A O 1
ATOM 789 N N . SER A 1 103 ? -4.437 -4.210 -13.123 1.00 91.12 103 SER A N 1
ATOM 790 C CA . SER A 1 103 ? -3.916 -5.117 -14.153 1.00 91.12 103 SER A CA 1
ATOM 791 C C . SER A 1 103 ? -2.901 -4.453 -15.080 1.00 91.12 103 SER A C 1
ATOM 793 O O . SER A 1 103 ? -1.997 -5.114 -15.581 1.00 91.12 103 SER A O 1
ATOM 795 N N . CYS A 1 104 ? -3.018 -3.140 -15.288 1.00 88.81 104 CYS A N 1
ATOM 796 C CA . CYS A 1 104 ? -2.097 -2.372 -16.124 1.00 88.81 104 CYS A CA 1
ATOM 797 C C . CYS A 1 104 ? -0.708 -2.211 -15.492 1.00 88.81 104 CYS A C 1
ATOM 799 O O . CYS A 1 104 ? 0.221 -1.829 -16.189 1.00 88.81 104 CYS A O 1
ATOM 801 N N . LEU A 1 105 ? -0.563 -2.503 -14.197 1.00 90.50 105 LEU A N 1
ATOM 802 C CA . LEU A 1 105 ? 0.669 -2.319 -13.428 1.00 90.50 105 LEU A CA 1
ATOM 803 C C . LEU A 1 105 ? 1.433 -3.623 -13.168 1.00 90.50 105 LEU A C 1
ATOM 805 O O . LEU A 1 105 ? 2.473 -3.609 -12.520 1.00 90.50 105 LEU A O 1
ATOM 809 N N . VAL A 1 106 ? 0.956 -4.754 -13.690 1.00 90.88 106 VAL A N 1
ATOM 810 C CA . VAL A 1 106 ? 1.579 -6.072 -13.471 1.00 90.88 106 VAL A CA 1
ATOM 811 C C . VAL A 1 106 ? 2.997 -6.151 -14.046 1.00 90.88 106 VAL A C 1
ATOM 813 O O . VAL A 1 106 ? 3.856 -6.802 -13.464 1.00 90.88 106 VAL A O 1
ATOM 816 N N . GLY A 1 107 ? 3.259 -5.492 -15.175 1.00 86.44 107 GLY A N 1
ATOM 817 C CA . GLY A 1 107 ? 4.584 -5.483 -15.799 1.00 86.44 107 GLY A CA 1
ATOM 818 C C . GLY A 1 107 ? 5.499 -4.357 -15.321 1.00 86.44 107 GLY A C 1
ATOM 819 O O . GLY A 1 107 ? 6.559 -4.171 -15.909 1.00 86.44 107 GLY A O 1
ATOM 820 N N . LEU A 1 108 ? 5.092 -3.562 -14.327 1.00 86.69 108 LEU A N 1
ATOM 821 C CA . LEU A 1 108 ? 5.868 -2.400 -13.909 1.00 86.69 108 LEU A CA 1
ATOM 822 C C . LEU A 1 108 ? 7.266 -2.829 -13.428 1.00 86.69 108 LEU A C 1
ATOM 824 O O . LEU A 1 108 ? 7.397 -3.744 -12.623 1.00 86.69 108 LEU A O 1
ATOM 828 N N . GLY A 1 109 ? 8.306 -2.165 -13.938 1.00 83.00 109 GLY A N 1
ATOM 829 C CA . GLY A 1 109 ? 9.705 -2.498 -13.646 1.00 83.00 109 GLY A CA 1
ATOM 830 C C . GLY A 1 109 ? 10.314 -3.560 -14.570 1.00 83.00 109 GLY A C 1
ATOM 831 O O . GLY A 1 109 ? 11.526 -3.763 -14.533 1.00 83.00 109 GLY A O 1
ATOM 832 N N . LEU A 1 110 ? 9.517 -4.199 -15.434 1.00 88.12 110 LEU A N 1
ATOM 833 C CA . LEU A 1 110 ? 10.017 -5.096 -16.478 1.00 88.12 110 LEU A CA 1
ATOM 834 C C . LEU A 1 110 ? 10.389 -4.316 -17.746 1.00 88.12 110 LEU A C 1
ATOM 836 O O . LEU A 1 110 ? 9.800 -3.281 -18.054 1.00 88.12 110 LEU A O 1
ATOM 840 N N . LEU A 1 111 ? 11.341 -4.851 -18.517 1.00 86.12 111 LEU A N 1
ATOM 841 C CA . LEU A 1 111 ? 11.782 -4.249 -19.783 1.00 86.12 111 LEU A CA 1
ATOM 842 C C . LEU A 1 111 ? 10.660 -4.184 -20.830 1.00 86.12 111 LEU A C 1
ATOM 844 O O . LEU A 1 111 ? 10.580 -3.217 -21.580 1.00 86.12 111 LEU A O 1
ATOM 848 N N . ASP A 1 112 ? 9.762 -5.170 -20.831 1.00 86.31 112 ASP A N 1
ATOM 849 C CA . ASP A 1 112 ? 8.652 -5.273 -21.788 1.00 86.31 112 ASP A CA 1
ATOM 850 C C . ASP A 1 112 ? 7.412 -4.470 -21.357 1.00 86.31 112 ASP A C 1
ATOM 852 O O . ASP A 1 112 ? 6.313 -4.647 -21.893 1.00 86.31 112 ASP A O 1
ATOM 856 N N . PHE A 1 113 ? 7.550 -3.595 -20.357 1.00 87.56 113 PHE A N 1
ATOM 857 C CA . PHE A 1 113 ? 6.445 -2.781 -19.883 1.00 87.56 113 PHE A CA 1
ATOM 858 C C . PHE A 1 113 ? 6.036 -1.748 -20.939 1.00 87.56 113 PHE A C 1
ATOM 860 O O . PHE A 1 113 ? 6.710 -0.742 -21.147 1.00 87.56 113 PHE A O 1
ATOM 867 N N . ALA A 1 114 ? 4.880 -1.966 -21.571 1.00 81.62 114 ALA A N 1
ATOM 868 C CA . ALA A 1 114 ? 4.337 -1.109 -22.630 1.00 81.62 114 ALA A CA 1
ATOM 869 C C . ALA A 1 114 ? 3.925 0.308 -22.166 1.00 81.62 114 ALA A C 1
ATOM 871 O O . ALA A 1 114 ? 3.471 1.118 -22.975 1.00 81.62 114 ALA A O 1
ATOM 872 N N . GLY A 1 115 ? 4.081 0.615 -20.875 1.00 83.25 115 GLY A N 1
ATOM 873 C CA . GLY A 1 115 ? 3.714 1.889 -20.273 1.00 83.25 115 GLY A CA 1
ATOM 874 C C . GLY A 1 115 ? 2.305 1.904 -19.681 1.00 83.25 115 GLY A C 1
ATOM 875 O O . GLY A 1 115 ? 1.577 0.912 -19.677 1.00 83.25 115 GLY A O 1
ATOM 876 N N . MET A 1 116 ? 1.934 3.068 -19.146 1.00 83.06 116 MET A N 1
ATOM 877 C CA . MET A 1 116 ? 0.678 3.276 -18.427 1.00 83.06 116 MET A CA 1
ATOM 878 C C . MET A 1 116 ? -0.418 3.799 -19.362 1.00 83.06 116 MET A C 1
ATOM 880 O O . MET A 1 116 ? -0.193 4.803 -20.043 1.00 83.06 116 MET A O 1
ATOM 884 N N . PRO A 1 117 ? -1.616 3.185 -19.392 1.00 84.81 117 PRO A N 1
ATOM 885 C CA . PRO A 1 117 ? -2.738 3.752 -20.127 1.00 84.81 117 PRO A CA 1
ATOM 886 C C . PRO A 1 117 ? -3.228 5.040 -19.453 1.00 84.81 117 PRO A C 1
ATOM 888 O O . PRO A 1 117 ? -3.079 5.224 -18.247 1.00 84.81 117 PRO A O 1
ATOM 891 N N . ALA A 1 118 ? -3.867 5.920 -20.229 1.00 81.81 118 ALA A N 1
ATOM 892 C CA . ALA A 1 118 ? -4.387 7.194 -19.722 1.00 81.81 118 ALA A CA 1
ATOM 893 C C . ALA A 1 118 ? -5.458 7.022 -18.627 1.00 81.81 118 ALA A C 1
ATOM 895 O O . ALA A 1 118 ? -5.573 7.858 -17.736 1.00 81.81 118 ALA A O 1
ATOM 896 N N . ASN A 1 119 ? -6.222 5.928 -18.689 1.00 82.06 119 ASN A N 1
ATOM 897 C CA . ASN A 1 119 ? -7.258 5.596 -17.719 1.00 82.06 119 ASN A CA 1
ATOM 898 C C . ASN A 1 119 ? -6.894 4.280 -17.034 1.00 82.06 119 ASN A C 1
ATOM 900 O O . ASN A 1 119 ? -6.888 3.230 -17.680 1.00 82.06 119 ASN A O 1
ATOM 904 N N . LEU A 1 120 ? -6.598 4.341 -15.736 1.00 87.12 120 LEU A N 1
ATOM 905 C CA . LEU A 1 120 ? -6.318 3.159 -14.930 1.00 87.12 120 LEU A CA 1
ATOM 906 C C . LEU A 1 120 ? -7.616 2.600 -14.356 1.00 87.12 120 LEU A C 1
ATOM 908 O O . LEU A 1 120 ? -8.501 3.334 -13.917 1.00 87.12 120 LEU A O 1
ATOM 912 N N . THR A 1 121 ? -7.717 1.276 -14.348 1.00 88.62 121 THR A N 1
ATOM 913 C CA . THR A 1 121 ? -8.830 0.556 -13.729 1.00 88.62 121 THR A CA 1
ATOM 914 C C . THR A 1 121 ? -8.363 -0.054 -12.418 1.00 88.62 121 THR A C 1
ATOM 916 O O . THR A 1 121 ? -7.614 -1.032 -12.416 1.00 88.62 121 THR A O 1
ATOM 919 N N . TRP A 1 122 ? -8.818 0.528 -11.312 1.00 91.00 122 TRP A N 1
ATOM 920 C CA . TRP A 1 122 ? -8.487 0.085 -9.962 1.00 91.00 122 TRP A CA 1
ATOM 921 C C . TRP A 1 122 ? -9.531 -0.890 -9.427 1.00 91.00 122 TRP A C 1
ATOM 923 O O . TRP A 1 122 ? -10.735 -0.642 -9.515 1.00 91.00 122 TRP A O 1
ATOM 933 N N . VAL A 1 123 ? -9.061 -1.980 -8.828 1.00 91.31 123 VAL A N 1
ATOM 934 C CA . VAL A 1 123 ? -9.882 -2.938 -8.086 1.00 91.31 123 VAL A CA 1
ATOM 935 C C . VAL A 1 123 ? -9.465 -2.872 -6.623 1.00 91.31 123 VAL A C 1
ATOM 937 O O . VAL A 1 123 ? -8.318 -3.161 -6.300 1.00 91.31 123 VAL A O 1
ATOM 940 N N . ILE A 1 124 ? -10.384 -2.490 -5.736 1.00 90.31 124 ILE A N 1
ATOM 941 C CA . ILE A 1 124 ? -10.165 -2.589 -4.289 1.00 90.31 124 ILE A CA 1
ATOM 942 C C . ILE A 1 124 ? -10.471 -4.033 -3.902 1.00 90.31 124 ILE A C 1
ATOM 944 O O . ILE A 1 124 ? -11.629 -4.444 -3.934 1.00 90.31 124 ILE A O 1
ATOM 948 N N . GLU A 1 125 ? -9.443 -4.814 -3.584 1.00 88.00 125 GLU A N 1
ATOM 949 C CA . GLU A 1 125 ? -9.638 -6.196 -3.145 1.00 88.00 125 GLU A CA 1
ATOM 950 C C . GLU A 1 125 ? -10.193 -6.213 -1.721 1.00 88.00 125 GLU A C 1
ATOM 952 O O . GLU A 1 125 ? -11.180 -6.894 -1.436 1.00 88.00 125 GLU A O 1
ATOM 957 N N . ILE A 1 126 ? -9.565 -5.439 -0.833 1.00 86.50 126 ILE A N 1
ATOM 958 C CA . ILE A 1 126 ? -9.907 -5.365 0.587 1.00 86.50 126 ILE A CA 1
ATOM 959 C C . ILE A 1 126 ? -9.775 -3.913 1.044 1.00 86.50 126 ILE A C 1
ATOM 961 O O . ILE A 1 126 ? -8.794 -3.245 0.725 1.00 86.50 126 ILE A O 1
ATOM 965 N N . GLY A 1 127 ? -10.763 -3.430 1.796 1.00 87.75 127 GLY A N 1
ATOM 966 C CA . GLY A 1 127 ? -10.715 -2.154 2.498 1.00 87.75 127 GLY A CA 1
ATOM 967 C C . GLY A 1 127 ? -11.088 -2.342 3.963 1.00 87.75 127 GLY A C 1
ATOM 968 O O . GLY A 1 127 ? -12.058 -3.031 4.280 1.00 87.75 127 GLY A O 1
ATOM 969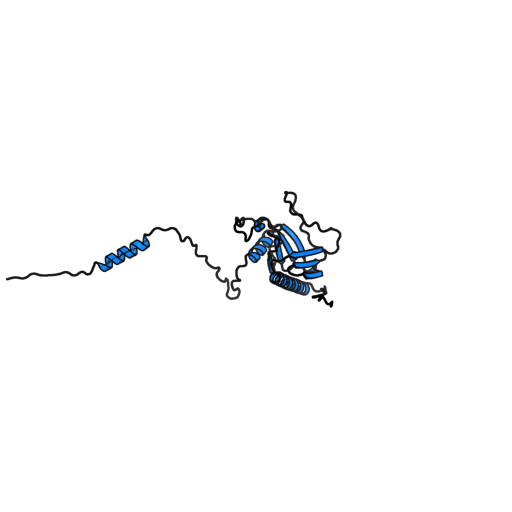 N N . MET A 1 128 ? -10.326 -1.736 4.865 1.00 87.12 128 MET A N 1
ATOM 970 C CA . MET A 1 128 ? -10.583 -1.783 6.304 1.00 87.12 128 MET A CA 1
ATOM 971 C C . MET A 1 128 ? -10.497 -0.379 6.877 1.00 87.12 128 MET A C 1
ATOM 973 O O . MET A 1 128 ? -9.640 0.410 6.479 1.00 87.12 128 MET A O 1
ATOM 977 N N . LYS A 1 129 ? -11.381 -0.059 7.820 1.00 88.88 129 LYS A N 1
ATOM 978 C CA . LYS A 1 129 ? -11.271 1.188 8.576 1.00 88.88 129 LYS A CA 1
ATOM 979 C C . LYS A 1 129 ? -10.197 1.027 9.641 1.00 88.88 129 LYS A C 1
ATOM 981 O O . LYS A 1 129 ? -10.138 -0.025 10.272 1.00 88.88 129 LYS A O 1
ATOM 986 N N . LEU A 1 130 ? -9.390 2.052 9.892 1.00 89.75 130 LEU A N 1
ATOM 987 C CA . LEU A 1 130 ? -8.340 1.955 10.914 1.00 89.75 130 LEU A CA 1
ATOM 988 C C . LEU A 1 130 ? -8.923 1.722 12.317 1.00 89.75 130 LEU A C 1
ATOM 990 O O . LEU A 1 130 ? -8.377 0.925 13.067 1.00 89.75 130 LEU A O 1
ATOM 994 N N . GLU A 1 131 ? -10.092 2.299 12.621 1.00 86.62 131 GLU A N 1
ATOM 995 C CA . GLU A 1 131 ? -10.834 2.068 13.878 1.00 86.62 131 GLU A CA 1
ATOM 996 C C . GLU A 1 131 ? -11.245 0.601 14.101 1.00 86.62 131 GLU A C 1
ATOM 998 O O . GLU A 1 131 ? -11.502 0.185 15.227 1.00 86.62 131 GLU A O 1
ATOM 1003 N N . SER A 1 132 ? -11.331 -0.182 13.022 1.00 85.81 132 SER A N 1
ATOM 1004 C CA . SER A 1 132 ? -11.750 -1.584 13.061 1.00 85.81 132 SER A CA 1
ATOM 1005 C C . SER A 1 132 ? -10.591 -2.563 13.242 1.00 85.81 132 SER A C 1
ATOM 1007 O O . SER A 1 132 ? -10.812 -3.767 13.398 1.00 85.81 132 SER A O 1
ATOM 1009 N N . ILE A 1 133 ? -9.352 -2.070 13.188 1.00 89.25 133 ILE A N 1
ATOM 1010 C CA . ILE A 1 133 ? -8.154 -2.891 13.316 1.00 89.25 133 ILE A CA 1
ATOM 1011 C C . ILE A 1 133 ? -7.939 -3.226 14.791 1.00 89.25 133 ILE A C 1
ATOM 1013 O O . ILE A 1 133 ? -7.866 -2.351 15.648 1.00 89.25 133 ILE A O 1
ATOM 1017 N N . VAL A 1 134 ? -7.826 -4.520 15.075 1.00 88.44 134 VAL A N 1
ATOM 1018 C CA . VAL A 1 134 ? -7.632 -5.064 16.424 1.00 88.44 134 VAL A CA 1
ATOM 1019 C C . VAL A 1 134 ? -6.168 -5.415 16.659 1.00 88.44 134 VAL A C 1
ATOM 1021 O O . VAL A 1 134 ? -5.648 -5.193 17.750 1.00 88.44 134 VAL A O 1
ATOM 1024 N N . LEU A 1 135 ? -5.506 -5.968 15.641 1.00 89.81 135 LEU A N 1
ATOM 1025 C CA . LEU A 1 135 ? -4.109 -6.377 15.711 1.00 89.81 135 LEU A CA 1
ATOM 1026 C C . LEU A 1 135 ? -3.400 -6.028 14.408 1.00 89.81 135 LEU A C 1
ATOM 1028 O O . LEU A 1 135 ? -3.922 -6.276 13.321 1.00 89.81 135 LEU A O 1
ATOM 1032 N N . VAL A 1 136 ? -2.185 -5.514 14.547 1.00 92.69 136 VAL A N 1
ATOM 1033 C CA . VAL A 1 136 ? -1.209 -5.428 13.468 1.00 92.69 136 VAL A CA 1
ATOM 1034 C C . VAL A 1 136 ? 0.053 -6.115 13.957 1.00 92.69 136 VAL A C 1
ATOM 1036 O O . VAL A 1 136 ? 0.509 -5.851 15.068 1.00 92.69 136 VAL A O 1
ATOM 1039 N N . ASP A 1 137 ? 0.584 -7.009 13.143 1.00 92.75 137 ASP A N 1
ATOM 1040 C CA . ASP A 1 137 ? 1.821 -7.723 13.421 1.00 92.75 137 ASP A CA 1
ATOM 1041 C C . ASP A 1 137 ? 2.661 -7.816 12.150 1.00 92.75 137 ASP A C 1
ATOM 1043 O O . ASP A 1 137 ? 2.174 -7.585 11.039 1.00 92.75 137 ASP A O 1
ATOM 1047 N N . ARG A 1 138 ? 3.929 -8.169 12.308 1.00 93.06 138 ARG A N 1
ATOM 1048 C CA . ARG A 1 138 ? 4.848 -8.390 11.204 1.00 93.06 138 ARG A CA 1
ATOM 1049 C C . ARG A 1 138 ? 5.504 -9.752 11.339 1.00 93.06 138 ARG A C 1
ATOM 1051 O O . ARG A 1 138 ? 5.978 -10.143 12.401 1.00 93.06 138 ARG A O 1
ATOM 1058 N N . THR A 1 139 ? 5.572 -10.462 10.224 1.00 93.50 139 THR A N 1
ATOM 1059 C CA . THR A 1 139 ? 6.303 -11.721 10.105 1.00 93.50 139 THR A CA 1
ATOM 1060 C C . THR A 1 139 ? 7.224 -11.604 8.902 1.00 93.50 139 THR A C 1
ATOM 1062 O O . THR A 1 139 ? 6.752 -11.561 7.772 1.00 93.50 139 THR A O 1
ATOM 1065 N N . ASP A 1 140 ? 8.528 -11.504 9.151 1.00 92.94 140 ASP A N 1
ATOM 1066 C CA . ASP A 1 140 ? 9.559 -11.296 8.129 1.00 92.94 140 ASP A CA 1
ATOM 1067 C C . ASP A 1 140 ? 9.308 -10.037 7.270 1.00 92.94 140 ASP A C 1
ATOM 1069 O O . ASP A 1 140 ? 9.449 -8.911 7.754 1.00 92.94 140 ASP A O 1
ATOM 1073 N N . ASP A 1 141 ? 8.933 -10.206 6.006 1.00 94.06 141 ASP A N 1
ATOM 1074 C CA . ASP A 1 141 ? 8.602 -9.139 5.050 1.00 94.06 141 ASP A CA 1
ATOM 1075 C C . ASP A 1 141 ? 7.089 -8.956 4.853 1.00 94.06 141 ASP A C 1
ATOM 1077 O O . ASP A 1 141 ? 6.641 -8.240 3.958 1.00 94.06 141 ASP A O 1
ATOM 1081 N N . SER A 1 142 ? 6.290 -9.602 5.699 1.00 93.69 142 SER A N 1
ATOM 1082 C CA . SER A 1 142 ? 4.837 -9.574 5.624 1.00 93.69 142 SER A CA 1
ATOM 1083 C C . SER A 1 142 ? 4.240 -8.779 6.776 1.00 93.69 142 SER A C 1
ATOM 1085 O O . SER A 1 142 ? 4.543 -9.032 7.944 1.00 93.69 142 SER A O 1
ATOM 1087 N N . VAL A 1 143 ? 3.349 -7.843 6.458 1.00 95.38 143 VAL A N 1
ATOM 1088 C CA . VAL A 1 143 ? 2.536 -7.121 7.444 1.00 95.38 143 VAL A CA 1
ATOM 1089 C C . VAL A 1 143 ? 1.159 -7.770 7.510 1.00 95.38 143 VAL A C 1
ATOM 1091 O O . VAL A 1 143 ? 0.467 -7.923 6.501 1.00 95.38 143 VAL A O 1
ATOM 1094 N N . ASN A 1 144 ? 0.766 -8.149 8.718 1.00 93.50 144 ASN A N 1
ATOM 1095 C CA . ASN A 1 144 ? -0.451 -8.879 9.020 1.00 93.50 144 ASN A CA 1
ATOM 1096 C C . ASN A 1 144 ? -1.418 -7.977 9.786 1.00 93.50 144 ASN A C 1
ATOM 1098 O O . ASN A 1 144 ? -1.059 -7.407 10.812 1.00 93.50 144 ASN A O 1
ATOM 1102 N N . ILE A 1 145 ? -2.655 -7.873 9.315 1.00 91.44 145 ILE A N 1
ATOM 1103 C CA . ILE A 1 145 ? -3.715 -7.070 9.924 1.00 91.44 145 ILE A CA 1
ATOM 1104 C C . ILE A 1 145 ? -4.881 -7.987 10.276 1.00 91.44 145 ILE A C 1
ATOM 1106 O O . ILE A 1 145 ? -5.332 -8.788 9.457 1.00 91.44 145 ILE A O 1
ATOM 1110 N N . VAL A 1 146 ? -5.403 -7.832 11.488 1.00 89.31 146 VAL A N 1
ATOM 1111 C CA . VAL A 1 146 ? -6.667 -8.426 11.922 1.00 89.31 146 VAL A CA 1
ATOM 1112 C C . VAL A 1 146 ? -7.619 -7.310 12.309 1.00 89.31 146 VAL A C 1
ATOM 1114 O O . VAL A 1 146 ? -7.271 -6.450 13.116 1.00 89.31 146 VAL A O 1
ATOM 1117 N N . GLY A 1 147 ? -8.841 -7.339 11.785 1.00 85.88 147 GLY A N 1
ATOM 1118 C CA . GLY A 1 147 ? -9.868 -6.365 12.149 1.00 85.88 147 GLY A CA 1
ATOM 1119 C C . GLY A 1 147 ? -11.283 -6.919 12.093 1.00 85.88 147 GLY A C 1
ATOM 1120 O O . GLY A 1 147 ? -11.533 -7.964 11.488 1.00 85.88 147 GLY A O 1
ATOM 1121 N N . SER A 1 148 ? -12.208 -6.231 12.753 1.00 76.31 148 SER A N 1
ATOM 1122 C CA . SER A 1 148 ? -13.629 -6.575 12.802 1.00 76.31 148 SER A CA 1
ATOM 1123 C C . SER A 1 148 ? -14.390 -5.765 11.750 1.00 76.31 148 SER A C 1
ATOM 1125 O O . SER A 1 148 ? -14.462 -4.552 11.836 1.00 76.31 148 SER A O 1
ATOM 1127 N N . ASN A 1 149 ? -14.990 -6.422 10.752 1.00 64.00 149 ASN A N 1
ATOM 1128 C CA . ASN A 1 149 ? -15.696 -5.778 9.627 1.00 64.00 149 ASN A CA 1
ATOM 1129 C C . ASN A 1 149 ? -14.780 -5.050 8.615 1.00 64.00 149 ASN A C 1
ATOM 1131 O O . ASN A 1 149 ? -14.580 -3.838 8.663 1.00 64.00 149 ASN A O 1
ATOM 1135 N N . ALA A 1 150 ? -14.277 -5.799 7.632 1.00 57.72 150 ALA A N 1
ATOM 1136 C CA . ALA A 1 150 ? -13.747 -5.209 6.409 1.00 57.72 150 ALA A CA 1
ATOM 1137 C C . ALA A 1 150 ? -14.914 -4.874 5.474 1.00 57.72 150 ALA A C 1
ATOM 1139 O O . ALA A 1 150 ? -15.755 -5.732 5.185 1.00 57.72 150 ALA A O 1
ATOM 1140 N N . GLU A 1 151 ? -14.926 -3.658 4.930 1.00 56.78 151 GLU A N 1
ATOM 1141 C CA . GLU A 1 151 ? -15.710 -3.372 3.734 1.00 56.78 151 GLU A CA 1
ATOM 1142 C C . GLU A 1 151 ? -15.025 -4.103 2.573 1.00 56.78 151 GLU A C 1
ATOM 1144 O O . GLU A 1 151 ? -14.159 -3.567 1.880 1.00 56.78 151 GLU A O 1
ATOM 1149 N N . VAL A 1 152 ? -15.375 -5.376 2.373 1.00 52.19 152 VAL A N 1
ATOM 1150 C CA . VAL A 1 152 ? -14.973 -6.096 1.167 1.00 52.19 152 VAL A CA 1
ATOM 1151 C C . VAL A 1 152 ? -15.716 -5.433 0.014 1.00 52.19 152 VAL A C 1
ATOM 1153 O O . VAL A 1 152 ? -16.909 -5.669 -0.196 1.00 52.19 152 VAL A O 1
ATOM 1156 N N . ALA A 1 153 ? -15.021 -4.597 -0.750 1.00 48.56 153 ALA A N 1
ATOM 1157 C CA . ALA A 1 153 ? -15.529 -4.025 -1.988 1.00 48.56 153 ALA A CA 1
ATOM 1158 C C . ALA A 1 153 ? -15.587 -5.102 -3.090 1.00 48.56 153 ALA A C 1
ATOM 1160 O O . ALA A 1 153 ? -15.050 -4.953 -4.181 1.00 48.56 153 ALA A O 1
ATOM 1161 N N . CYS A 1 154 ? -16.279 -6.215 -2.839 1.00 43.47 154 CYS A N 1
ATOM 1162 C CA . CYS A 1 154 ? -16.621 -7.183 -3.870 1.00 43.47 154 CYS A CA 1
ATOM 1163 C C . CYS A 1 154 ? -17.764 -6.623 -4.719 1.00 43.47 154 CYS A C 1
ATOM 1165 O O . CYS A 1 154 ? -18.909 -7.061 -4.605 1.00 43.47 154 CYS A O 1
ATOM 1167 N N . ARG A 1 155 ? -17.468 -5.664 -5.601 1.00 41.22 155 ARG A N 1
ATOM 1168 C CA . ARG A 1 155 ? -18.330 -5.376 -6.752 1.00 41.22 155 ARG A CA 1
ATOM 1169 C C . ARG A 1 155 ? -17.503 -5.096 -8.000 1.00 41.22 155 ARG A C 1
ATOM 1171 O O . ARG A 1 155 ? -17.236 -3.952 -8.342 1.00 41.22 155 ARG A O 1
ATOM 1178 N N . HIS A 1 156 ? -17.267 -6.153 -8.778 1.00 42.75 156 HIS A N 1
ATOM 1179 C CA . HIS A 1 156 ? -17.572 -6.046 -10.199 1.00 42.75 156 HIS A CA 1
ATOM 1180 C C . HIS A 1 156 ? -18.222 -7.306 -10.766 1.00 42.75 156 HIS A C 1
ATOM 1182 O O . HIS A 1 156 ? -17.774 -8.437 -10.586 1.00 42.75 156 HIS A O 1
ATOM 1188 N N . LYS A 1 157 ? -19.336 -7.054 -11.456 1.00 43.75 157 LYS A N 1
ATOM 1189 C CA . LYS A 1 157 ? -20.061 -7.993 -12.302 1.00 43.75 157 LYS A CA 1
ATOM 1190 C C . LYS A 1 157 ? -19.124 -8.514 -13.399 1.00 43.75 157 LYS A C 1
ATOM 1192 O O . LYS A 1 157 ? -18.447 -7.723 -14.042 1.00 43.75 157 LYS A O 1
ATOM 1197 N N . LYS A 1 158 ? -19.151 -9.837 -13.599 1.00 42.31 158 LYS A N 1
ATOM 1198 C CA . LYS A 1 158 ? -18.733 -10.606 -14.787 1.00 42.31 158 LYS A CA 1
ATOM 1199 C C . LYS A 1 158 ? -17.989 -9.811 -15.878 1.00 42.31 158 LYS A C 1
ATOM 1201 O O . LYS A 1 158 ? -18.650 -9.274 -16.754 1.00 42.31 158 LYS A O 1
ATOM 1206 N N . VAL A 1 159 ? -16.660 -9.914 -15.926 1.00 39.03 159 VAL A N 1
ATOM 1207 C CA . VAL A 1 159 ? -15.907 -10.187 -17.166 1.00 39.03 159 VAL A CA 1
ATOM 1208 C C . VAL A 1 159 ? -14.699 -11.038 -16.770 1.00 39.03 159 VAL A C 1
ATOM 1210 O O . VAL A 1 159 ? -14.025 -10.750 -15.787 1.00 39.03 159 VAL A O 1
ATOM 1213 N N . GLY A 1 160 ? -14.508 -12.155 -17.470 1.00 44.50 160 GLY A N 1
ATOM 1214 C CA . GLY A 1 160 ? -13.602 -13.232 -17.086 1.00 44.50 160 GLY A CA 1
ATOM 1215 C C . GLY A 1 160 ? -12.151 -12.791 -16.921 1.00 44.50 160 GLY A C 1
ATOM 1216 O O . GLY A 1 160 ? -11.463 -12.525 -17.897 1.00 44.50 160 GLY A O 1
ATOM 1217 N N . SER A 1 161 ? -11.667 -12.818 -15.683 1.00 40.19 161 SER A N 1
ATOM 1218 C CA . SER A 1 161 ? -10.244 -12.886 -15.379 1.00 40.19 161 SER A CA 1
ATOM 1219 C C . SER A 1 161 ? -10.048 -13.871 -14.230 1.00 40.19 161 SER A C 1
ATOM 1221 O O . SER A 1 161 ? -10.698 -13.761 -13.191 1.00 40.19 161 SER A O 1
ATOM 1223 N N . ARG A 1 162 ? -9.209 -14.893 -14.442 1.00 43.12 162 ARG A N 1
ATOM 1224 C CA . ARG A 1 162 ? -8.917 -15.973 -13.480 1.00 43.12 162 ARG A CA 1
ATOM 1225 C C . ARG A 1 162 ? -7.969 -15.505 -12.369 1.00 43.12 162 ARG A C 1
ATOM 1227 O O . ARG A 1 162 ? -7.017 -16.206 -12.039 1.00 43.12 162 ARG A O 1
ATOM 1234 N N . HIS A 1 163 ? -8.219 -14.350 -11.769 1.00 44.44 163 HIS A N 1
ATOM 1235 C CA . HIS A 1 163 ? -7.621 -14.057 -10.474 1.00 44.44 163 HIS A CA 1
ATOM 1236 C C . HIS A 1 163 ? -8.551 -14.640 -9.418 1.00 44.44 163 HIS A C 1
ATOM 1238 O O . HIS A 1 163 ? -9.727 -14.287 -9.347 1.00 44.44 163 HIS A O 1
ATOM 1244 N N . LYS A 1 164 ? -8.044 -15.622 -8.664 1.00 42.62 164 LYS A N 1
ATOM 1245 C CA . LYS A 1 164 ? -8.740 -16.194 -7.511 1.00 42.62 164 LYS A CA 1
ATOM 1246 C C . LYS A 1 164 ? -9.010 -15.050 -6.536 1.00 42.62 164 LYS A C 1
ATOM 1248 O O . LYS A 1 164 ? -8.120 -14.661 -5.788 1.00 42.62 164 LYS A O 1
ATOM 1253 N N . ALA A 1 165 ? -10.215 -14.489 -6.593 1.00 45.06 165 ALA A N 1
ATOM 1254 C CA . ALA A 1 165 ? -10.716 -13.618 -5.549 1.00 45.06 165 ALA A CA 1
ATOM 1255 C C . ALA A 1 165 ? -10.629 -14.416 -4.247 1.00 45.06 165 ALA A C 1
ATOM 1257 O O . ALA A 1 165 ? -11.164 -15.526 -4.164 1.00 45.06 165 ALA A O 1
ATOM 1258 N N . TRP A 1 166 ? -9.890 -13.898 -3.273 1.00 41.16 166 TRP A N 1
ATOM 1259 C CA . TRP A 1 166 ? -9.846 -14.474 -1.939 1.00 41.16 166 TRP A CA 1
ATOM 1260 C C . TRP A 1 166 ? -11.244 -14.330 -1.337 1.00 41.16 166 TRP A C 1
ATOM 1262 O O . TRP A 1 166 ? -11.636 -13.263 -0.875 1.00 41.16 166 TRP A O 1
ATOM 1272 N N . VAL A 1 167 ? -12.041 -15.395 -1.424 1.00 44.00 167 VAL A N 1
ATOM 1273 C CA . VAL A 1 167 ? -13.354 -15.458 -0.784 1.00 44.00 167 VAL A CA 1
ATOM 1274 C C . VAL A 1 167 ? -13.104 -15.702 0.699 1.00 44.00 167 VAL A C 1
ATOM 1276 O O . VAL A 1 167 ? -12.867 -16.834 1.117 1.00 44.00 167 VAL A O 1
ATOM 1279 N N . LEU A 1 168 ? -13.115 -14.633 1.491 1.00 48.69 168 LEU A N 1
ATOM 1280 C CA . LEU A 1 168 ? -13.163 -14.748 2.944 1.00 48.69 168 LEU A CA 1
ATOM 1281 C C . LEU A 1 168 ? -14.520 -15.353 3.350 1.00 48.69 168 LEU A C 1
ATOM 1283 O O . LEU A 1 168 ? -15.555 -14.954 2.805 1.00 48.69 168 LEU A O 1
ATOM 1287 N N . PRO A 1 169 ? -14.554 -16.315 4.289 1.00 44.31 169 PRO A N 1
ATOM 1288 C CA . PRO A 1 169 ? -15.807 -16.844 4.802 1.00 44.31 169 PRO A CA 1
ATOM 1289 C C . PRO A 1 169 ? -16.582 -15.724 5.509 1.00 44.31 169 PRO A C 1
ATOM 1291 O O . PRO A 1 169 ? -16.124 -15.156 6.496 1.00 44.31 169 PRO A O 1
ATOM 1294 N N . ILE A 1 170 ? -17.783 -15.436 5.000 1.00 49.16 170 ILE A N 1
ATOM 1295 C CA . ILE A 1 170 ? -18.701 -14.346 5.399 1.00 49.16 170 ILE A CA 1
ATOM 1296 C C . ILE A 1 170 ? -19.181 -14.467 6.873 1.00 49.16 170 ILE A C 1
ATOM 1298 O O . ILE A 1 170 ? -19.949 -13.644 7.356 1.00 49.16 170 ILE A O 1
ATOM 1302 N N . SER A 1 171 ? -18.719 -15.473 7.623 1.00 52.31 171 SER A N 1
ATOM 1303 C CA . SER A 1 171 ? -19.144 -15.781 8.995 1.00 52.31 171 SER A CA 1
ATOM 1304 C C . SER A 1 171 ? -18.072 -15.583 10.075 1.00 52.31 171 SER A C 1
ATOM 1306 O O . SER A 1 171 ? -18.335 -15.907 11.232 1.00 52.31 171 SER A O 1
ATOM 1308 N N . ALA A 1 172 ? -16.864 -15.117 9.741 1.00 58.06 172 ALA A N 1
ATOM 1309 C CA . ALA A 1 172 ? -15.826 -14.876 10.744 1.00 58.06 172 ALA A CA 1
ATOM 1310 C C . ALA A 1 172 ? -15.969 -13.459 11.345 1.00 58.06 172 ALA A C 1
ATOM 1312 O O . ALA A 1 172 ? -16.033 -12.493 10.586 1.00 58.06 172 ALA A O 1
ATOM 1313 N N . PRO A 1 173 ? -15.996 -13.298 12.686 1.00 68.50 173 PRO A N 1
ATOM 1314 C CA . PRO A 1 173 ? -16.099 -11.979 13.326 1.00 68.50 173 PRO A CA 1
ATOM 1315 C C . PRO A 1 173 ? -14.873 -11.093 13.061 1.00 68.50 173 PRO A C 1
ATOM 1317 O O . PRO A 1 173 ? -14.950 -9.872 13.189 1.00 68.50 173 PRO A O 1
ATOM 1320 N N . PHE A 1 174 ? -13.758 -11.712 12.667 1.00 73.69 174 PHE A N 1
ATOM 1321 C CA . PHE A 1 174 ? -12.508 -11.055 12.331 1.00 73.69 174 PHE A CA 1
ATOM 1322 C C . PHE A 1 174 ? -12.046 -11.464 10.938 1.00 73.69 174 PHE A C 1
ATOM 1324 O O . PHE A 1 174 ? -12.179 -12.621 10.534 1.00 73.69 174 PHE A O 1
ATOM 1331 N N . ILE A 1 175 ? -11.470 -10.505 10.226 1.00 80.00 175 ILE A N 1
ATOM 1332 C CA . ILE A 1 175 ? -10.841 -10.693 8.927 1.00 80.00 175 ILE A CA 1
ATOM 1333 C C . ILE A 1 175 ? -9.339 -10.568 9.117 1.00 80.00 175 ILE A C 1
ATOM 1335 O O . ILE A 1 175 ? -8.871 -9.631 9.758 1.00 80.00 175 ILE A O 1
ATOM 1339 N N . TYR A 1 176 ? -8.617 -11.536 8.564 1.00 85.88 176 TYR A N 1
ATOM 1340 C CA . TYR A 1 176 ? -7.164 -11.563 8.522 1.00 85.88 176 TYR A CA 1
ATOM 1341 C C . TYR A 1 176 ? -6.689 -11.166 7.126 1.00 85.88 176 TYR A C 1
ATOM 1343 O O . TYR A 1 176 ? -7.190 -11.680 6.122 1.00 85.88 176 TYR A O 1
ATOM 1351 N N . LEU A 1 177 ? -5.713 -10.270 7.080 1.00 86.69 177 LEU A N 1
ATOM 1352 C CA . LEU A 1 177 ? -5.060 -9.790 5.875 1.00 86.69 177 LEU A CA 1
ATOM 1353 C C . LEU A 1 177 ? -3.549 -9.920 6.057 1.00 86.69 177 LEU A C 1
ATOM 1355 O O . LEU A 1 177 ? -3.006 -9.370 7.005 1.00 86.69 177 LEU A O 1
ATOM 1359 N N . SER A 1 178 ? -2.880 -10.610 5.139 1.00 90.38 178 SER A N 1
ATOM 1360 C CA . SER A 1 178 ? -1.419 -10.682 5.080 1.00 90.38 178 SER A CA 1
ATOM 1361 C C . SER A 1 178 ? -0.940 -10.031 3.790 1.00 90.38 178 SER A C 1
ATOM 1363 O O . SER A 1 178 ? -1.486 -10.301 2.716 1.00 90.38 178 SER A O 1
ATOM 1365 N N . MET A 1 179 ? 0.028 -9.127 3.903 1.00 93.56 179 MET A N 1
ATOM 1366 C CA . MET A 1 179 ? 0.538 -8.314 2.804 1.00 93.56 179 MET A CA 1
ATOM 1367 C C . MET A 1 179 ? 2.046 -8.502 2.742 1.00 93.56 179 MET A C 1
ATOM 1369 O O . MET A 1 179 ? 2.742 -8.072 3.653 1.00 93.56 179 MET A O 1
ATOM 1373 N N . GLU A 1 180 ? 2.545 -9.131 1.683 1.00 95.81 180 GLU A N 1
ATOM 1374 C CA . GLU A 1 180 ? 3.982 -9.339 1.494 1.00 95.81 180 GLU A CA 1
ATOM 1375 C C . GLU A 1 180 ? 4.602 -8.128 0.786 1.00 95.81 180 GLU A C 1
ATOM 1377 O O . GLU A 1 180 ? 4.178 -7.771 -0.322 1.00 95.81 180 GLU A O 1
ATOM 1382 N N . LEU A 1 181 ? 5.610 -7.508 1.398 1.00 95.88 181 LEU A N 1
ATOM 1383 C CA . LEU A 1 181 ? 6.339 -6.368 0.842 1.00 95.88 181 LEU A CA 1
ATOM 1384 C C . LEU A 1 181 ? 7.663 -6.803 0.201 1.00 95.88 181 LEU A C 1
ATOM 1386 O O . LEU A 1 181 ? 8.193 -7.857 0.551 1.00 95.88 181 LEU A O 1
ATOM 1390 N N . PRO A 1 182 ? 8.206 -6.036 -0.762 1.00 94.25 182 PRO A N 1
ATOM 1391 C CA . PRO A 1 182 ? 9.435 -6.411 -1.462 1.00 94.25 182 PRO A CA 1
ATOM 1392 C C . PRO A 1 182 ? 10.648 -6.589 -0.542 1.00 94.25 18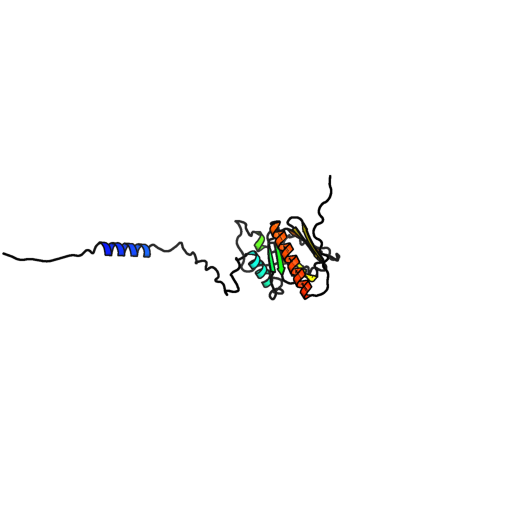2 PRO A C 1
ATOM 1394 O O . PRO A 1 182 ? 11.528 -7.393 -0.857 1.00 94.25 182 PRO A O 1
ATOM 1397 N N . SER A 1 183 ? 10.689 -5.874 0.584 1.00 95.44 183 SER A N 1
ATOM 1398 C CA . SER A 1 183 ? 11.762 -5.958 1.574 1.00 95.44 183 SER A CA 1
ATOM 1399 C C . SER A 1 183 ? 11.258 -5.903 3.017 1.00 95.44 183 SER A C 1
ATOM 1401 O O . SER A 1 183 ? 10.160 -5.432 3.315 1.00 95.44 183 SER A O 1
ATOM 1403 N N . ASP A 1 184 ? 12.110 -6.366 3.926 1.00 95.38 184 ASP A N 1
ATOM 1404 C CA . ASP A 1 184 ? 11.916 -6.311 5.371 1.00 95.38 184 ASP A CA 1
ATOM 1405 C C . ASP A 1 184 ? 11.898 -4.860 5.892 1.00 95.38 184 ASP A C 1
ATOM 1407 O O . ASP A 1 184 ? 11.123 -4.539 6.791 1.00 95.38 184 ASP A O 1
ATOM 1411 N N . VAL A 1 185 ? 12.698 -3.976 5.288 1.00 95.12 185 VAL A N 1
ATOM 1412 C CA . VAL A 1 185 ? 12.712 -2.533 5.577 1.00 95.12 185 VAL A CA 1
ATOM 1413 C C . VAL A 1 185 ? 11.378 -1.889 5.207 1.00 95.12 185 VAL A C 1
ATOM 1415 O O . VAL A 1 185 ? 10.784 -1.199 6.028 1.00 95.12 185 VAL A O 1
ATOM 1418 N N . GLU A 1 186 ? 10.857 -2.157 4.009 1.00 94.88 186 GLU A N 1
ATOM 1419 C CA . GLU A 1 186 ? 9.560 -1.609 3.596 1.00 94.88 186 GLU A CA 1
ATOM 1420 C C . GLU A 1 186 ? 8.412 -2.144 4.451 1.00 94.88 186 GLU A C 1
ATOM 1422 O O . GLU A 1 186 ? 7.472 -1.406 4.750 1.00 94.88 186 GLU A O 1
ATOM 1427 N N . ALA A 1 187 ? 8.483 -3.412 4.865 1.00 95.69 187 ALA A N 1
ATOM 1428 C CA . ALA A 1 187 ? 7.518 -3.982 5.796 1.00 95.69 187 ALA A CA 1
ATOM 1429 C C . ALA A 1 187 ? 7.537 -3.266 7.151 1.00 95.69 187 ALA A C 1
ATOM 1431 O O . ALA A 1 187 ? 6.470 -3.016 7.716 1.00 95.69 187 ALA A O 1
ATOM 1432 N N . ASP A 1 188 ? 8.721 -2.905 7.653 1.00 96.00 188 ASP A N 1
ATOM 1433 C CA . ASP A 1 188 ? 8.845 -2.100 8.868 1.00 96.00 188 ASP A CA 1
ATOM 1434 C C . ASP A 1 188 ? 8.262 -0.699 8.677 1.00 96.00 188 ASP A C 1
ATOM 1436 O O . ASP A 1 188 ? 7.423 -0.275 9.469 1.00 96.00 188 ASP A O 1
ATOM 1440 N N . ASP A 1 189 ? 8.618 -0.022 7.585 1.00 95.00 189 ASP A N 1
ATOM 1441 C CA . ASP A 1 189 ? 8.121 1.319 7.270 1.00 95.00 189 ASP A CA 1
ATOM 1442 C C . ASP A 1 189 ? 6.587 1.346 7.228 1.00 95.00 189 ASP A C 1
ATOM 1444 O O . ASP A 1 189 ? 5.946 2.203 7.844 1.00 95.00 189 ASP A O 1
ATOM 1448 N N . VAL A 1 190 ? 5.972 0.378 6.542 1.00 95.56 190 VAL A N 1
ATOM 1449 C CA . VAL A 1 190 ? 4.510 0.269 6.460 1.00 95.56 190 VAL A CA 1
ATOM 1450 C C . VAL A 1 190 ? 3.890 -0.055 7.813 1.00 95.56 190 VAL A C 1
ATOM 1452 O O . VAL A 1 190 ? 2.861 0.535 8.150 1.00 95.56 190 VAL A O 1
ATOM 1455 N N . LEU A 1 191 ? 4.499 -0.943 8.603 1.00 95.75 191 LEU A N 1
ATOM 1456 C CA . LEU A 1 191 ? 4.042 -1.240 9.960 1.00 95.75 191 LEU A CA 1
ATOM 1457 C C . LEU A 1 191 ? 4.042 0.026 10.826 1.00 95.75 191 LEU A C 1
ATOM 1459 O O . LEU A 1 191 ? 3.023 0.332 11.447 1.00 95.75 191 LEU A O 1
ATOM 1463 N N . GLN A 1 192 ? 5.145 0.777 10.845 1.00 95.62 192 GLN A N 1
ATOM 1464 C CA . GLN A 1 192 ? 5.267 1.999 11.645 1.00 95.62 192 GLN A CA 1
ATOM 1465 C C . GLN A 1 192 ? 4.241 3.049 11.219 1.00 95.62 192 GLN A C 1
ATOM 1467 O O . GLN A 1 192 ? 3.541 3.613 12.061 1.00 95.62 192 GLN A O 1
ATOM 1472 N N . VAL A 1 193 ? 4.094 3.280 9.911 1.00 94.56 193 VAL A N 1
ATOM 1473 C CA . VAL A 1 193 ? 3.106 4.230 9.382 1.00 94.56 193 VAL A CA 1
ATOM 1474 C C . VAL A 1 193 ? 1.684 3.806 9.744 1.00 94.56 193 VAL A C 1
ATOM 1476 O O . VAL A 1 193 ? 0.877 4.651 10.131 1.00 94.56 193 VAL A O 1
ATOM 1479 N N . LEU A 1 194 ? 1.367 2.513 9.663 1.00 94.06 194 LEU A N 1
ATOM 1480 C CA . LEU A 1 194 ? 0.047 2.000 10.014 1.00 94.06 194 LEU A CA 1
ATOM 1481 C C . LEU A 1 194 ? -0.246 2.148 11.512 1.00 94.06 194 LEU A C 1
ATOM 1483 O O . LEU A 1 194 ? -1.329 2.610 11.869 1.00 94.06 194 LEU A O 1
ATOM 1487 N N . LEU A 1 195 ? 0.711 1.814 12.383 1.00 93.94 195 LEU A N 1
ATOM 1488 C CA . LEU A 1 195 ? 0.581 1.989 13.834 1.00 93.94 195 LEU A CA 1
ATOM 1489 C C . LEU A 1 195 ? 0.378 3.463 14.206 1.00 93.94 195 LEU A C 1
ATOM 1491 O O . LEU A 1 195 ? -0.514 3.779 14.994 1.00 93.94 195 LEU A O 1
ATOM 1495 N N . LEU A 1 196 ? 1.146 4.370 13.596 1.00 93.19 196 LEU A N 1
ATOM 1496 C CA . LEU A 1 196 ? 0.984 5.813 13.790 1.00 93.19 196 LEU A CA 1
ATOM 1497 C C . LEU A 1 196 ? -0.377 6.306 13.289 1.00 93.19 196 LEU A C 1
ATOM 1499 O O . LEU A 1 196 ? -1.037 7.083 13.976 1.00 93.19 196 LEU A O 1
ATOM 1503 N N . ALA A 1 197 ? -0.825 5.846 12.120 1.00 91.88 197 ALA A N 1
ATOM 1504 C CA . ALA A 1 197 ? -2.123 6.223 11.571 1.00 91.88 197 ALA A CA 1
ATOM 1505 C C . ALA A 1 197 ? -3.281 5.749 12.466 1.00 91.88 197 ALA A C 1
ATOM 1507 O O . ALA A 1 197 ? -4.211 6.516 12.714 1.00 91.88 197 ALA A O 1
ATOM 1508 N N . ILE A 1 198 ? -3.200 4.525 13.002 1.00 90.94 198 ILE A N 1
ATOM 1509 C CA . ILE A 1 198 ? -4.169 4.004 13.975 1.00 90.94 198 ILE A CA 1
ATOM 1510 C C . ILE A 1 198 ? -4.162 4.873 15.234 1.00 90.94 198 ILE A C 1
ATOM 1512 O O . ILE A 1 198 ? -5.225 5.324 15.650 1.00 90.94 198 ILE A O 1
ATOM 1516 N N . GLN A 1 199 ? -2.988 5.161 15.804 1.00 89.69 199 GLN A N 1
ATOM 1517 C CA . GLN A 1 199 ? -2.854 5.983 17.010 1.00 89.69 199 GLN A CA 1
ATOM 1518 C C . GLN A 1 199 ? -3.475 7.376 16.830 1.00 89.69 199 GLN A C 1
ATOM 1520 O O . GLN A 1 199 ? -4.266 7.812 17.666 1.00 89.69 199 GLN A O 1
ATOM 1525 N N . ILE A 1 200 ? -3.179 8.047 15.714 1.00 87.81 200 ILE A N 1
ATOM 1526 C CA . ILE A 1 200 ? -3.746 9.361 15.381 1.00 87.81 200 ILE A CA 1
ATOM 1527 C C . ILE A 1 200 ? -5.274 9.287 15.272 1.00 87.81 200 ILE A C 1
ATOM 1529 O O . ILE A 1 200 ? -5.976 10.184 15.743 1.00 87.81 200 ILE A O 1
ATOM 1533 N N . GLU A 1 201 ? -5.810 8.239 14.648 1.00 84.06 201 GLU A N 1
ATOM 1534 C CA . GLU A 1 201 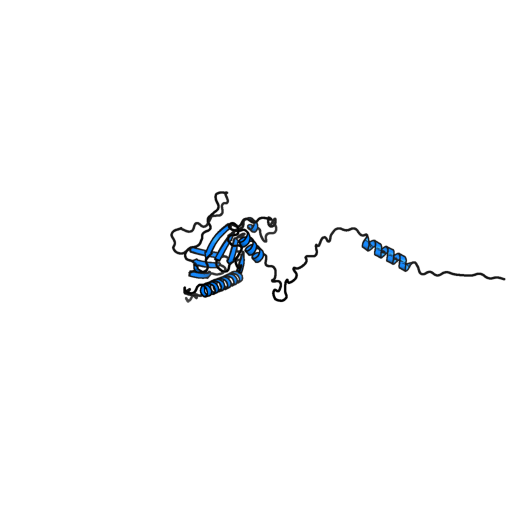? -7.259 8.071 14.525 1.00 84.06 201 GLU A CA 1
ATOM 1535 C C . GLU A 1 201 ? -7.913 7.758 15.882 1.00 84.06 201 GLU A C 1
ATOM 1537 O O . GLU A 1 201 ? -8.992 8.275 16.177 1.00 84.06 201 GLU A O 1
ATOM 1542 N N . MET A 1 202 ? -7.241 7.002 16.759 1.00 80.19 202 MET A N 1
ATOM 1543 C CA . MET A 1 202 ? -7.711 6.739 18.127 1.00 80.19 202 MET A CA 1
ATOM 1544 C C . MET A 1 202 ? -7.781 8.018 18.967 1.00 80.19 202 MET A C 1
ATOM 1546 O O . MET A 1 202 ? -8.758 8.226 19.689 1.00 80.19 202 MET A O 1
ATOM 1550 N N . GLU A 1 203 ? -6.776 8.889 18.861 1.00 82.31 203 GLU A N 1
ATOM 1551 C CA . GLU A 1 203 ? -6.735 10.179 19.563 1.00 82.31 203 GLU A CA 1
ATOM 1552 C C . GLU A 1 203 ? -7.868 11.112 19.118 1.00 82.31 203 GLU A C 1
ATOM 1554 O O . GLU A 1 203 ? -8.425 11.850 19.931 1.00 82.31 203 GLU A O 1
ATOM 1559 N N . LYS A 1 204 ? -8.268 11.030 17.844 1.00 76.25 204 LYS A N 1
ATOM 1560 C CA . LYS A 1 204 ? -9.428 11.756 17.304 1.00 76.25 204 LYS A CA 1
ATOM 1561 C C . LYS A 1 204 ? -10.768 11.133 17.714 1.00 76.25 204 LYS A C 1
ATOM 1563 O O . LYS A 1 204 ? -11.761 11.854 17.793 1.00 76.25 204 LYS A O 1
ATOM 1568 N N . GLY A 1 205 ? -10.809 9.816 17.935 1.00 62.34 205 GLY A N 1
ATOM 1569 C CA . GLY A 1 205 ? -12.030 9.036 18.175 1.00 62.34 205 GLY A CA 1
ATOM 1570 C C . GLY A 1 205 ? -12.377 8.746 19.640 1.00 62.34 205 GLY A C 1
ATOM 1571 O O . GLY A 1 205 ? -13.505 8.355 19.910 1.00 62.34 205 GLY A O 1
ATOM 1572 N N . CYS A 1 206 ? -11.439 8.933 20.572 1.00 42.94 206 CYS A N 1
ATOM 1573 C CA . CYS A 1 206 ? -11.581 8.763 22.024 1.00 42.94 206 CYS A CA 1
ATOM 1574 C C . CYS A 1 206 ? -12.476 7.580 22.463 1.00 42.94 206 CYS A C 1
ATOM 1576 O O . CYS A 1 206 ? -13.638 7.760 22.830 1.00 42.94 206 CYS A O 1
ATOM 1578 N N . GLY A 1 207 ? -11.900 6.369 22.495 1.00 45.41 207 GLY A N 1
ATOM 1579 C CA . GLY A 1 207 ? -12.464 5.269 23.285 1.00 45.41 207 GLY A CA 1
ATOM 1580 C C . GLY A 1 207 ? -12.321 3.854 22.729 1.00 45.41 207 GLY A C 1
ATOM 1581 O O . GLY A 1 207 ? -13.320 3.153 22.672 1.00 45.41 207 GLY A O 1
ATOM 1582 N N . LEU A 1 208 ? -11.121 3.384 22.378 1.00 43.66 208 LEU A N 1
ATOM 1583 C CA . LEU A 1 208 ? -10.826 1.944 22.405 1.00 43.66 208 LEU A CA 1
ATOM 1584 C C . LEU A 1 208 ? -9.325 1.727 22.616 1.00 43.66 208 LEU A C 1
ATOM 1586 O O . LEU A 1 208 ? -8.495 2.411 22.035 1.00 43.66 208 LEU A O 1
ATOM 1590 N N . GLN A 1 209 ? -8.977 0.825 23.527 1.00 46.22 209 GLN A N 1
ATOM 1591 C CA . GLN A 1 209 ? -7.596 0.478 23.842 1.00 46.22 209 GLN A CA 1
ATOM 1592 C C . GLN A 1 209 ? -7.155 -0.634 22.890 1.00 46.22 209 GLN A C 1
ATOM 1594 O O . GLN A 1 209 ? -7.656 -1.755 22.984 1.00 46.22 209 GLN A O 1
ATOM 1599 N N . VAL A 1 210 ? -6.216 -0.350 21.990 1.00 50.66 210 VAL A N 1
ATOM 1600 C CA . VAL A 1 210 ? -5.488 -1.412 21.287 1.00 50.66 210 VAL A CA 1
ATOM 1601 C C . VAL A 1 210 ? -4.497 -2.016 22.279 1.00 50.66 210 VAL A C 1
ATOM 1603 O O . VAL A 1 210 ? -3.618 -1.330 22.802 1.00 50.66 210 VAL A O 1
ATOM 1606 N N . LEU A 1 211 ? -4.645 -3.311 22.567 1.00 50.22 211 LEU A N 1
ATOM 1607 C CA . LEU A 1 211 ? -3.653 -4.069 23.325 1.00 50.22 211 LEU A CA 1
ATOM 1608 C C . LEU A 1 211 ? -2.430 -4.287 22.432 1.00 50.22 211 LEU A C 1
ATOM 1610 O O . LEU A 1 211 ? -2.335 -5.260 21.690 1.00 50.22 211 LEU A O 1
ATOM 1614 N N . HIS A 1 212 ? -1.496 -3.346 22.505 1.00 51.53 212 HIS A N 1
ATOM 1615 C CA . HIS A 1 212 ? -0.199 -3.441 21.856 1.00 51.53 212 HIS A CA 1
ATOM 1616 C C . HIS A 1 212 ? 0.577 -4.637 22.426 1.00 51.53 212 HIS A C 1
ATOM 1618 O O . HIS A 1 212 ? 0.850 -4.687 23.629 1.00 51.53 212 HIS A O 1
ATOM 1624 N N . ARG A 1 213 ? 0.994 -5.590 21.584 1.00 48.69 213 ARG A N 1
ATOM 1625 C CA . ARG A 1 213 ? 2.036 -6.545 21.978 1.00 48.69 213 ARG A CA 1
ATOM 1626 C C . ARG A 1 213 ? 2.933 -6.914 20.801 1.00 48.69 213 ARG A C 1
ATOM 1628 O O . ARG A 1 213 ? 2.572 -7.733 19.969 1.00 48.69 213 ARG A O 1
ATOM 1635 N N . ALA A 1 214 ? 4.124 -6.323 20.800 1.00 48.12 214 ALA A N 1
ATOM 1636 C CA . ALA A 1 214 ? 5.253 -6.751 19.989 1.00 48.12 214 ALA A CA 1
ATOM 1637 C C . ALA A 1 214 ? 6.013 -7.900 20.681 1.00 48.12 214 ALA A C 1
ATOM 1639 O O . ALA A 1 214 ? 6.133 -7.928 21.909 1.00 48.12 214 ALA A O 1
ATOM 1640 N N . ASN A 1 215 ? 6.564 -8.787 19.850 1.00 40.38 215 ASN A N 1
ATOM 1641 C CA . ASN A 1 215 ? 7.587 -9.803 20.118 1.00 40.38 215 ASN A CA 1
ATOM 1642 C C . ASN A 1 215 ? 7.213 -10.951 21.071 1.00 40.38 215 ASN A C 1
ATOM 1644 O O . ASN A 1 215 ? 7.529 -10.945 22.263 1.00 40.38 215 ASN A O 1
ATOM 1648 N N . LEU A 1 216 ? 6.691 -12.043 20.500 1.00 46.16 216 LEU A N 1
ATOM 1649 C CA . LEU A 1 216 ? 7.003 -13.375 21.020 1.00 46.16 216 LEU A CA 1
ATOM 1650 C C . LEU A 1 216 ? 8.429 -13.724 20.585 1.00 46.16 216 LEU A C 1
ATOM 1652 O O . LEU A 1 216 ? 8.653 -14.372 19.565 1.00 46.16 216 LEU A O 1
ATOM 1656 N N . ASN A 1 217 ? 9.406 -13.271 21.371 1.00 39.78 217 ASN A N 1
ATOM 1657 C CA . ASN A 1 217 ? 10.761 -13.798 21.294 1.00 39.78 217 ASN A CA 1
ATOM 1658 C C . ASN A 1 217 ? 10.683 -15.328 21.405 1.00 39.78 217 ASN A C 1
ATOM 1660 O O . ASN A 1 217 ? 10.217 -15.857 22.417 1.00 39.78 217 ASN A O 1
ATOM 1664 N N . LYS A 1 218 ? 11.148 -16.033 20.367 1.00 47.44 218 LYS A N 1
ATOM 1665 C CA . LYS A 1 218 ? 11.491 -17.455 20.443 1.00 47.44 218 LYS A CA 1
ATOM 1666 C C . LYS A 1 218 ? 12.510 -17.633 21.568 1.00 47.44 218 LYS A C 1
ATOM 1668 O O . LYS A 1 218 ? 13.689 -17.341 21.397 1.00 47.44 218 LYS A O 1
ATOM 1673 N N . ALA A 1 219 ? 12.038 -18.119 22.708 1.00 45.16 219 ALA A N 1
ATOM 1674 C CA . ALA A 1 219 ? 12.860 -18.642 23.784 1.00 45.16 219 ALA A CA 1
ATOM 1675 C C . ALA A 1 219 ? 12.579 -20.144 23.935 1.00 45.16 219 ALA A C 1
ATOM 1677 O O . ALA A 1 219 ? 11.609 -20.542 24.570 1.00 45.16 219 ALA A O 1
ATOM 1678 N N . SER A 1 220 ? 13.444 -20.949 23.318 1.00 38.97 220 SER A N 1
ATOM 1679 C CA . SER A 1 220 ? 13.783 -22.345 23.657 1.00 38.97 220 SER A CA 1
ATOM 1680 C C . SER A 1 220 ? 14.995 -22.691 22.767 1.00 38.97 220 SER A C 1
ATOM 1682 O O . SER A 1 220 ? 14.824 -22.744 21.553 1.00 38.97 220 SER A O 1
ATOM 1684 N N . SER A 1 221 ? 16.266 -22.688 23.204 1.00 41.72 221 SER A N 1
ATOM 1685 C CA . SER A 1 221 ? 16.937 -23.601 24.162 1.00 41.72 221 SER A CA 1
ATOM 1686 C C . SER A 1 221 ? 16.427 -25.039 23.979 1.00 41.72 221 SER A C 1
ATOM 1688 O O . SER A 1 221 ? 15.244 -25.263 24.206 1.00 41.72 221 SER A O 1
ATOM 1690 N N . CYS A 1 222 ? 17.191 -26.032 23.516 1.00 37.81 222 CYS A N 1
ATOM 1691 C CA . CYS A 1 222 ? 18.629 -26.316 23.606 1.00 37.81 222 CYS A CA 1
ATOM 1692 C C . CYS A 1 222 ? 19.181 -26.906 22.298 1.00 37.81 222 CYS A C 1
ATOM 1694 O O . CYS A 1 222 ? 18.363 -27.409 21.495 1.00 37.81 222 CYS A O 1
#

InterPro domains:
  IPR026847 Vacuolar protein sorting-associated protein 13 [PTHR16166] (2-153)
  IPR056748 Intermembrane lipid transfer protein VPS13-like, C-terminal [PF25037] (40-107)

Secondary structure (DSSP, 8-state):
------------HHHHHHHHHHHHHHHS---S-------PPPPSBTTB------HHHHHHHHHHHHGGGGTTTTS-EEEEEE-SSTTEEEEEETTEEEEEE-GGGTTTTSTT-----SS---EEEEEEEGGGEEEEEEETTEEEEEES--B------------------TT-SSEEEEEE-SSHHHHHHHHHHHHHHHHHHHHHH-----------------

Radius of gyration: 31.11 Å; Cα contacts (8 Å, |Δi|>4): 272; chains: 1; bounding box: 82×89×86 Å

Solvent-accessible surface area (backbone atoms only — not comparable to full-atom values): 13920 Å² total; per-residue (Å²): 142,80,91,87,80,81,89,79,87,77,98,57,70,69,64,54,54,50,51,55,52,57,50,49,70,73,64,60,78,91,86,86,73,88,64,68,74,80,73,69,86,71,60,89,41,92,90,46,67,71,69,81,88,48,70,46,50,55,48,41,52,50,44,32,51,59,30,81,84,35,76,50,50,94,58,60,76,72,49,31,42,67,33,61,56,65,25,28,31,43,34,39,37,62,59,35,40,32,38,34,37,28,80,78,42,44,46,68,93,47,92,84,43,89,64,79,68,97,75,79,67,65,41,53,64,37,32,34,44,42,91,33,53,64,47,76,50,75,58,83,29,25,38,35,40,32,24,47,69,59,57,63,55,86,77,78,81,91,74,98,65,96,66,82,73,85,78,71,72,94,81,56,77,57,46,79,48,79,44,49,30,82,38,50,66,57,24,48,53,51,50,53,53,50,53,51,41,35,51,56,45,42,72,75,63,70,84,78,84,73,79,84,79,83,79,87,72,89,81,73,88,132

Organism: Vanilla planifolia (NCBI:txid51239)

Sequence (222 aa):
MGTIGLVARPVASLLEGTAKAAQSIRNSSPHLSSHRGVHLPRPLARELPLSPYSWEDALGLTMLLQADGAKYKDVIYVICKSLKQTGKFIVIREKHVFVVYCSCLVGLGLLDFAGMPANLTWVIEIGMKLESIVLVDRTDDSVNIVGSNAEVACRHKKVGSRHKAWVLPISAPFIYLSMELPSDVEADDVLQVLLLAIQIEMEKGCGLQVLHRANLNKASSC

Foldseek 3Di:
DDDDDDDDDDPPVPVVVVVVVVVVVVPPDDDDPPPVPPPDDDQPDPVRPDDPDDPQQVVLQLCCCQPPPNPRNPFAWQGKADFPQFQWIWTDTLFKIFIKGWPLRRCPPPPPNPDDDPDTDMDGLWMDTLLFWQDWDDDFQKIKTKGFDIPRPPDDDDDDDPDPRPDDDPPDRMDMDITGHPHSVVSVVVSVSSVVSSVVVCVVVPDDDRPDDDDPDPDDDD

Nearest PDB structures (foldseek):
  7xti-assembly1_j  TM=5.171E-01  e=4.781E-01  Komagataella phaffii
  7xtd-assembly1_j  TM=3.073E-01  e=3.516E-01  Komagataella phaffii
  7xsx-assembly1_j  TM=3.073E-01  e=3.516E-01  Komagataella phaffii
  7xt7-assembly1_j  TM=3.073E-01  e=3.516E-01  Komagataella phaffii

pLDDT: mean 73.44, std 19.43, range [37.81, 96.0]

Mean predicted aligned error: 16.03 Å